Protein AF-A0AAV4SDI5-F1 (afdb_monomer_lite)

InterPro domains:
  IPR011989 Armadillo-like helical [G3DSA:1.25.10.10] (6-187)
  IPR016024 Armadillo-type fold [SSF48371] (12-183)

Foldseek 3Di:
DPPPPVPPPLLVLLVVLLVQCPPPDLVSNLVSLVVLLVSQVVCQPCLCVRCVVCLLVLLVLQQDPPRPSSLVSSLSSLLSSCVRDPCNLSSLVSNLVSLVVDPGLSSLLSVLLSLCSNCVDPPDLVNLLSNLQSLLVQLDDPRDPSSNVSSLVSLVSVCVHLDDVSSVVSCVPHDPSSVVSNCVVVPD

Secondary structure (DSSP, 8-state):
--SSTTHHHHHHHHHHHHHTTT-SSHHHHHHHHHHHHHHGGGSGGGHHHHHTTHHHHHHHGGG-TT-HHHHHHHHHHHHHHHTT-S-HHHHHHHHHHHHHT---HHHHHHHHHHHHHHS-S---HHHHHHHHHHHHGGGSSS--HHHHHHHHHHHHHHHHHH-HHHHHHHHTTS-HHHHHHHHTTTT-

Structure (mmCIF, N/CA/C/O backbone):
data_AF-A0AAV4SDI5-F1
#
_entry.id   AF-A0AAV4SDI5-F1
#
loop_
_atom_site.group_PDB
_atom_site.id
_atom_site.type_symbol
_atom_site.label_atom_id
_atom_site.label_alt_id
_atom_site.label_comp_id
_atom_site.label_asym_id
_atom_site.label_entity_id
_atom_site.label_seq_id
_atom_site.pdbx_PDB_ins_code
_atom_site.Cartn_x
_atom_site.Cartn_y
_atom_site.Cartn_z
_atom_site.occupancy
_atom_site.B_iso_or_equiv
_atom_site.auth_seq_id
_atom_site.auth_comp_id
_atom_site.auth_asym_id
_atom_site.auth_atom_id
_atom_site.pdbx_PDB_model_num
ATOM 1 N N . MET A 1 1 ? -9.024 -17.678 -35.312 1.00 39.78 1 MET A N 1
ATOM 2 C CA . MET A 1 1 ? -7.790 -18.041 -34.573 1.00 39.78 1 MET A CA 1
ATOM 3 C C . MET A 1 1 ? -6.751 -16.897 -34.626 1.00 39.78 1 MET A C 1
ATOM 5 O O . MET A 1 1 ? -5.678 -17.071 -35.178 1.00 39.78 1 MET A O 1
ATOM 9 N N . ARG A 1 2 ? -7.063 -15.694 -34.098 1.00 38.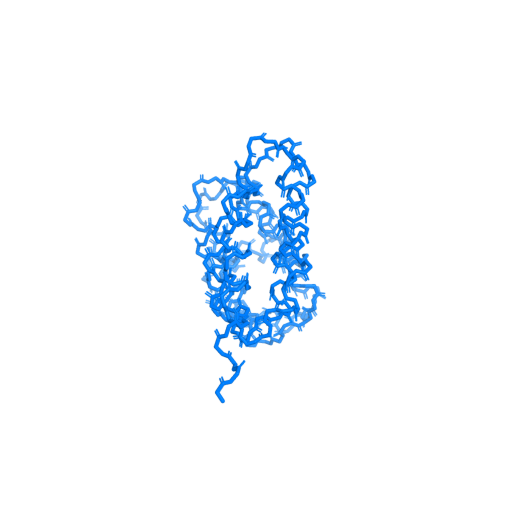94 2 ARG A N 1
ATOM 10 C CA . ARG A 1 2 ? -6.192 -14.486 -34.180 1.00 38.94 2 ARG A CA 1
ATOM 11 C C . ARG A 1 2 ? -5.886 -13.801 -32.830 1.00 38.94 2 ARG A C 1
ATOM 13 O O . ARG A 1 2 ? -5.213 -12.782 -32.804 1.00 38.94 2 ARG A O 1
ATOM 20 N N . TYR A 1 3 ? -6.305 -14.374 -31.698 1.00 44.81 3 TYR A N 1
ATOM 21 C CA . TYR A 1 3 ? -6.173 -13.740 -30.370 1.00 44.81 3 TYR A CA 1
ATOM 22 C C . TYR A 1 3 ? -4.960 -14.194 -29.535 1.00 44.81 3 TYR A C 1
ATOM 24 O O . TYR A 1 3 ? -4.762 -13.710 -28.422 1.00 44.81 3 TYR A O 1
ATOM 32 N N . PHE A 1 4 ? -4.125 -15.108 -30.039 1.00 43.75 4 PHE A N 1
ATOM 33 C CA . PHE A 1 4 ? -3.018 -15.670 -29.251 1.00 43.75 4 PHE A CA 1
ATOM 34 C C . PHE A 1 4 ? -1.717 -14.849 -29.295 1.00 43.75 4 PHE A C 1
ATOM 36 O O . PHE A 1 4 ? -0.923 -14.924 -28.358 1.00 43.75 4 PHE A O 1
ATOM 43 N N . LEU A 1 5 ? -1.509 -14.019 -30.322 1.00 42.62 5 LEU A N 1
ATOM 44 C CA . LEU A 1 5 ? -0.242 -13.295 -30.517 1.00 42.62 5 LEU A CA 1
ATOM 45 C C . LEU A 1 5 ? -0.138 -11.987 -29.710 1.00 42.62 5 LEU A C 1
ATOM 47 O O . LEU A 1 5 ? 0.961 -11.582 -29.346 1.00 42.62 5 LEU A O 1
ATOM 51 N N . LEU A 1 6 ? -1.263 -11.379 -29.315 1.00 47.94 6 LEU A N 1
ATOM 52 C CA . LEU A 1 6 ? -1.282 -10.158 -28.489 1.00 47.94 6 LEU A CA 1
ATOM 53 C C . LEU A 1 6 ? -1.161 -10.427 -26.979 1.00 47.94 6 LEU A C 1
ATOM 55 O O . LEU A 1 6 ? -1.011 -9.498 -26.187 1.00 47.94 6 LEU A O 1
ATOM 59 N N . ARG A 1 7 ? -1.193 -11.695 -26.544 1.00 52.06 7 ARG A N 1
ATOM 60 C CA . ARG A 1 7 ? -1.155 -12.044 -25.113 1.00 52.06 7 ARG A CA 1
ATOM 61 C C . ARG A 1 7 ? 0.247 -11.993 -24.497 1.00 52.06 7 ARG A C 1
ATOM 63 O O . ARG A 1 7 ? 0.334 -11.727 -23.301 1.00 52.06 7 ARG A O 1
ATOM 70 N N . ARG A 1 8 ? 1.301 -12.229 -25.287 1.00 60.03 8 ARG A N 1
ATOM 71 C CA . ARG A 1 8 ? 2.715 -12.231 -24.862 1.00 60.03 8 ARG A CA 1
ATOM 72 C C . ARG A 1 8 ? 3.343 -10.843 -24.618 1.00 60.03 8 ARG A C 1
ATOM 74 O O . ARG A 1 8 ? 4.083 -10.734 -23.644 1.00 60.03 8 ARG A O 1
ATOM 81 N N . PRO A 1 9 ? 3.060 -9.776 -25.398 1.00 76.50 9 PRO A N 1
ATOM 82 C CA . PRO A 1 9 ? 3.739 -8.490 -25.210 1.00 76.50 9 PRO A CA 1
ATOM 83 C C . PRO A 1 9 ? 3.451 -7.831 -23.854 1.00 76.50 9 PRO A C 1
ATOM 85 O O . PRO A 1 9 ? 4.372 -7.297 -23.249 1.00 76.50 9 PRO A O 1
ATOM 88 N N . ARG A 1 10 ? 2.219 -7.927 -23.324 1.00 81.69 10 ARG A N 1
ATOM 89 C CA . ARG A 1 10 ? 1.866 -7.338 -22.014 1.00 81.69 10 ARG A CA 1
ATOM 90 C C . ARG A 1 10 ? 2.651 -7.983 -20.864 1.00 81.69 10 ARG A C 1
ATOM 92 O O . ARG A 1 10 ? 3.212 -7.283 -20.033 1.00 81.69 10 ARG A O 1
ATOM 99 N N . THR A 1 11 ? 2.730 -9.314 -20.846 1.00 86.94 11 THR A N 1
ATOM 100 C CA . THR A 1 11 ? 3.492 -10.059 -19.832 1.00 86.94 11 THR A CA 1
ATOM 101 C C . THR A 1 11 ? 4.989 -9.780 -19.940 1.00 86.94 11 THR A C 1
ATOM 103 O O . THR A 1 11 ? 5.631 -9.553 -18.922 1.00 86.94 11 THR A O 1
ATOM 106 N N . ASN A 1 12 ? 5.539 -9.748 -21.157 1.00 89.81 12 ASN A N 1
ATOM 107 C CA . ASN A 1 12 ? 6.957 -9.447 -21.363 1.00 89.81 12 ASN A CA 1
ATOM 108 C C . ASN A 1 12 ? 7.304 -8.013 -20.949 1.00 89.81 12 ASN A C 1
ATOM 110 O O . ASN A 1 12 ? 8.351 -7.799 -20.356 1.00 89.81 12 ASN A O 1
ATOM 114 N N . MET A 1 13 ? 6.416 -7.050 -21.211 1.00 92.62 13 MET A N 1
ATOM 115 C CA . MET A 1 13 ? 6.581 -5.667 -20.765 1.00 92.62 13 MET A CA 1
ATOM 116 C C . MET A 1 13 ? 6.600 -5.569 -19.237 1.00 92.62 13 MET A C 1
ATOM 118 O O . MET A 1 13 ? 7.498 -4.940 -18.693 1.00 92.62 13 MET A O 1
ATOM 122 N N . VAL A 1 14 ? 5.647 -6.200 -18.539 1.00 93.81 14 VAL A N 1
ATOM 123 C CA . VAL A 1 14 ? 5.620 -6.169 -17.066 1.00 93.81 14 VAL A CA 1
ATOM 124 C C . VAL A 1 14 ? 6.866 -6.832 -16.480 1.00 93.81 14 VAL A C 1
ATOM 126 O O . VAL A 1 14 ? 7.474 -6.244 -15.596 1.00 93.81 14 VAL A O 1
ATOM 129 N N . LYS A 1 15 ? 7.296 -7.983 -17.013 1.00 93.06 15 LYS A N 1
ATOM 130 C CA . LYS A 1 15 ? 8.546 -8.644 -16.595 1.00 93.06 15 LYS A CA 1
ATOM 131 C C . LYS A 1 15 ? 9.779 -7.771 -16.833 1.00 93.06 15 LYS A C 1
ATOM 133 O O . LYS A 1 15 ? 10.608 -7.620 -15.950 1.00 93.06 15 LYS A O 1
ATOM 138 N N . PHE A 1 16 ? 9.867 -7.143 -18.004 1.00 94.31 16 PHE A N 1
ATOM 139 C CA . PHE A 1 16 ? 10.956 -6.218 -18.303 1.00 94.31 16 PHE A CA 1
ATOM 140 C C . PHE A 1 16 ? 10.994 -5.060 -17.298 1.00 94.31 16 PHE A C 1
ATOM 142 O O . PHE A 1 16 ? 12.054 -4.729 -16.783 1.00 94.31 16 PHE A O 1
ATOM 149 N N . LEU A 1 17 ? 9.843 -4.458 -16.986 1.00 95.62 17 LEU A N 1
ATOM 150 C CA . LEU A 1 17 ? 9.761 -3.385 -15.995 1.00 95.62 17 LEU A CA 1
ATOM 151 C C . LEU A 1 17 ? 10.098 -3.893 -14.586 1.00 95.62 17 LEU A C 1
ATOM 153 O O . LEU A 1 17 ? 10.842 -3.238 -13.865 1.00 95.62 17 LEU A O 1
ATOM 157 N N . GLU A 1 18 ? 9.613 -5.074 -14.210 1.00 95.25 18 GLU A N 1
ATOM 158 C CA . GLU A 1 18 ? 9.913 -5.734 -12.937 1.00 95.25 18 GLU A CA 1
ATOM 159 C C . GLU A 1 18 ? 11.421 -5.863 -12.681 1.00 95.25 18 GLU A C 1
ATOM 161 O O . GLU A 1 18 ? 11.877 -5.543 -11.581 1.00 95.25 18 GLU A O 1
ATOM 166 N N . ASP A 1 19 ? 12.196 -6.251 -13.696 1.00 94.69 19 ASP A N 1
ATOM 167 C CA . ASP A 1 19 ? 13.655 -6.396 -13.599 1.00 94.69 19 ASP A CA 1
ATOM 168 C C . ASP A 1 19 ? 14.376 -5.058 -13.341 1.00 94.69 19 ASP A C 1
ATOM 170 O O . ASP A 1 19 ? 15.494 -5.031 -12.829 1.00 94.69 19 ASP A O 1
ATOM 174 N N . HIS A 1 20 ? 13.726 -3.928 -13.637 1.00 95.50 20 HIS A N 1
ATOM 175 C CA . HIS A 1 20 ? 14.301 -2.586 -13.515 1.00 95.50 20 HIS A CA 1
ATOM 176 C C . HIS A 1 20 ? 13.792 -1.800 -12.296 1.00 95.50 20 HIS A C 1
ATOM 178 O O . HIS A 1 20 ? 14.207 -0.653 -12.102 1.00 95.50 20 HIS A O 1
ATOM 184 N N . ILE A 1 21 ? 12.935 -2.389 -11.449 1.00 93.88 21 ILE A N 1
ATOM 185 C CA . ILE A 1 21 ? 12.434 -1.751 -10.213 1.00 93.88 21 ILE A CA 1
ATOM 186 C C . ILE A 1 21 ? 13.586 -1.415 -9.252 1.00 93.88 21 ILE A C 1
ATOM 188 O O . ILE A 1 21 ? 13.557 -0.383 -8.584 1.00 93.88 21 ILE A O 1
ATOM 192 N N . PHE A 1 22 ? 14.632 -2.245 -9.229 1.00 92.38 22 PHE A N 1
ATOM 193 C CA . PHE A 1 22 ? 15.821 -2.069 -8.387 1.00 92.38 22 PHE A CA 1
ATOM 194 C C . PHE A 1 22 ? 17.066 -1.665 -9.182 1.00 92.38 22 PHE A C 1
ATOM 196 O O . PHE A 1 22 ? 18.188 -1.919 -8.753 1.00 92.38 22 PHE A O 1
ATOM 203 N N . SER A 1 23 ? 16.883 -1.041 -10.349 1.00 93.75 23 SER A N 1
ATOM 204 C CA . SER A 1 23 ? 18.006 -0.519 -11.131 1.00 93.75 23 SER A CA 1
ATOM 205 C C . SER A 1 23 ? 18.902 0.395 -10.274 1.00 93.75 23 SER A C 1
ATOM 207 O O . SER A 1 23 ? 18.379 1.244 -9.549 1.00 93.75 23 SER A O 1
ATOM 209 N N . PRO A 1 24 ? 20.240 0.318 -10.404 1.00 91.31 24 PRO A N 1
ATOM 210 C CA . PRO A 1 24 ? 21.150 1.211 -9.684 1.00 91.31 24 PRO A CA 1
ATOM 211 C C . PRO A 1 24 ? 20.960 2.683 -10.085 1.00 91.31 24 PRO A C 1
ATOM 213 O O . PRO A 1 24 ? 21.272 3.592 -9.322 1.00 91.31 24 PRO A O 1
ATOM 216 N N . CYS A 1 25 ? 20.419 2.939 -11.280 1.00 91.94 25 CYS A N 1
ATOM 217 C CA . CYS A 1 25 ? 20.048 4.278 -11.715 1.00 91.94 25 CYS A CA 1
ATOM 218 C C . CYS A 1 25 ? 18.657 4.656 -11.185 1.00 91.94 25 CYS A C 1
ATOM 220 O O . CYS A 1 25 ? 17.648 4.087 -11.612 1.00 91.94 25 CYS A O 1
ATOM 222 N N . GLU A 1 26 ? 18.594 5.668 -10.315 1.00 91.38 26 GLU A N 1
ATOM 223 C CA . GLU A 1 26 ? 17.347 6.244 -9.791 1.00 91.38 26 GLU A CA 1
ATOM 224 C C . GLU A 1 26 ? 16.362 6.625 -10.898 1.00 91.38 26 GLU A C 1
ATOM 226 O O . GLU A 1 26 ? 15.195 6.243 -10.843 1.00 91.38 26 GLU A O 1
ATOM 231 N N . ARG A 1 27 ? 16.837 7.321 -11.938 1.00 93.69 27 ARG A N 1
ATOM 232 C CA . ARG A 1 27 ? 15.993 7.745 -13.061 1.00 93.69 27 ARG A CA 1
ATOM 233 C C . ARG A 1 27 ? 15.306 6.558 -13.732 1.00 93.69 27 ARG A C 1
ATOM 235 O O . ARG A 1 27 ? 14.132 6.660 -14.073 1.00 93.69 27 ARG A O 1
ATOM 242 N N . VAL A 1 28 ? 16.014 5.440 -13.896 1.00 95.25 28 VAL A N 1
ATOM 243 C CA . VAL A 1 28 ? 15.438 4.212 -14.459 1.00 95.25 28 VAL A CA 1
ATOM 244 C C . VAL A 1 28 ? 14.358 3.663 -13.534 1.00 95.25 28 VAL A C 1
ATOM 246 O O . VAL A 1 28 ? 13.277 3.362 -14.016 1.00 95.25 28 VAL A O 1
ATOM 249 N N . ARG A 1 29 ? 14.578 3.614 -12.215 1.00 94.06 29 ARG A N 1
ATOM 250 C CA . ARG A 1 29 ? 13.552 3.155 -11.259 1.00 94.06 29 ARG A CA 1
ATOM 251 C C . ARG A 1 29 ? 12.300 4.025 -11.278 1.00 94.06 29 ARG A C 1
ATOM 253 O O . ARG A 1 29 ? 11.188 3.506 -11.329 1.00 94.06 29 ARG A O 1
ATOM 260 N N . CYS A 1 30 ? 12.479 5.345 -11.297 1.00 94.88 30 CYS A N 1
ATOM 261 C CA . CYS A 1 30 ? 11.385 6.301 -11.436 1.00 94.88 30 CYS A CA 1
ATOM 262 C C . CYS A 1 30 ? 10.586 6.060 -12.725 1.00 94.88 30 CYS A C 1
ATOM 264 O O . CYS A 1 30 ? 9.366 5.918 -12.670 1.00 94.88 30 CYS A O 1
ATOM 266 N N . LEU A 1 31 ? 11.270 5.957 -13.870 1.00 95.94 31 LEU A N 1
ATOM 267 C CA . LEU A 1 31 ? 10.629 5.686 -15.159 1.00 95.94 31 LEU A CA 1
ATOM 268 C C . LEU A 1 31 ? 9.923 4.329 -15.172 1.00 95.94 31 LEU A C 1
ATOM 270 O O . LEU A 1 31 ? 8.814 4.226 -15.682 1.00 95.94 31 LEU A O 1
ATOM 274 N N . THR A 1 32 ? 10.526 3.302 -14.579 1.00 96.69 32 THR A N 1
ATOM 275 C CA . THR A 1 32 ? 9.928 1.974 -14.442 1.00 96.69 32 THR A CA 1
ATOM 276 C C . THR A 1 32 ? 8.604 2.034 -13.685 1.00 96.69 32 THR A C 1
ATOM 278 O O . THR A 1 32 ? 7.603 1.505 -14.165 1.00 96.69 32 THR A O 1
ATOM 281 N N . LEU A 1 33 ? 8.569 2.706 -12.530 1.00 96.88 33 LEU A N 1
ATOM 282 C CA . LEU A 1 33 ? 7.352 2.851 -11.726 1.00 96.88 33 LEU A CA 1
ATOM 283 C C . LEU A 1 33 ? 6.276 3.676 -12.454 1.00 96.88 33 LEU A C 1
ATOM 285 O O . LEU A 1 33 ? 5.104 3.302 -12.428 1.00 96.88 33 LEU A O 1
ATOM 289 N N . ASP A 1 34 ? 6.658 4.741 -13.165 1.00 96.69 34 ASP A N 1
ATOM 290 C CA . ASP A 1 34 ? 5.725 5.527 -13.986 1.00 96.69 34 ASP A CA 1
ATOM 291 C C . ASP A 1 34 ? 5.146 4.709 -15.151 1.00 96.69 34 ASP A C 1
ATOM 293 O O . ASP A 1 34 ? 3.943 4.755 -15.422 1.00 96.69 34 ASP A O 1
ATOM 297 N N . LEU A 1 35 ? 5.986 3.934 -15.843 1.00 96.75 35 LEU A N 1
ATOM 298 C CA . LEU A 1 35 ? 5.558 3.066 -16.941 1.00 96.75 35 LEU A CA 1
ATOM 299 C C . LEU A 1 35 ? 4.636 1.956 -16.438 1.00 96.75 35 LEU A C 1
ATOM 301 O O . LEU A 1 35 ? 3.636 1.658 -17.091 1.00 96.75 35 LEU A O 1
ATOM 305 N N . LEU A 1 36 ? 4.918 1.390 -15.261 1.00 96.56 36 LEU A N 1
ATOM 306 C CA . LEU A 1 36 ? 4.024 0.444 -14.599 1.00 96.56 36 LEU A CA 1
ATOM 307 C C . LEU A 1 36 ? 2.669 1.092 -14.278 1.00 96.56 36 LEU A C 1
ATOM 309 O O . LEU A 1 36 ? 1.641 0.504 -14.610 1.00 96.56 36 LEU A O 1
ATOM 313 N N . CYS A 1 37 ? 2.644 2.315 -13.730 1.00 95.94 37 CYS A N 1
ATOM 314 C CA . CYS A 1 37 ? 1.409 3.085 -13.521 1.00 95.94 37 CYS A CA 1
ATOM 315 C C . CYS A 1 37 ? 0.607 3.254 -14.819 1.00 95.94 37 CYS A C 1
ATOM 317 O O . CYS A 1 37 ? -0.594 2.989 -14.845 1.00 95.94 37 CYS A O 1
ATOM 319 N N . GLY A 1 38 ? 1.268 3.670 -15.903 1.00 93.75 38 GLY A N 1
ATOM 320 C CA . GLY A 1 38 ? 0.633 3.849 -17.211 1.00 93.75 38 GLY A CA 1
ATOM 321 C C . GLY A 1 38 ? 0.168 2.538 -17.855 1.00 93.75 38 GLY A C 1
ATOM 322 O O . GLY A 1 38 ? -0.766 2.537 -18.661 1.00 93.75 38 GLY A O 1
ATOM 323 N N . ALA A 1 39 ? 0.794 1.415 -17.495 1.00 92.94 39 ALA A N 1
ATOM 324 C CA . ALA A 1 39 ? 0.429 0.092 -17.977 1.00 92.94 39 ALA A CA 1
ATOM 325 C C . ALA A 1 39 ? -0.824 -0.466 -17.295 1.00 92.94 39 ALA A C 1
ATOM 327 O O . ALA A 1 39 ? -1.609 -1.114 -17.984 1.00 92.94 39 ALA A O 1
ATOM 328 N N . VAL A 1 40 ? -1.036 -0.211 -15.994 1.00 94.44 40 VAL A N 1
ATOM 329 C CA . VAL A 1 40 ? -2.136 -0.801 -15.200 1.00 94.44 40 VAL A CA 1
ATOM 330 C C . VAL A 1 40 ? -3.498 -0.779 -15.915 1.00 94.44 40 VAL A C 1
ATOM 332 O O . VAL A 1 40 ? -4.044 -1.863 -16.133 1.00 94.44 40 VAL A O 1
ATOM 335 N N . PRO A 1 41 ? -4.044 0.374 -16.364 1.00 91.19 41 PRO A N 1
ATOM 336 C CA . PRO A 1 41 ? -5.361 0.405 -17.012 1.00 91.19 41 PRO A CA 1
ATOM 337 C C . PRO A 1 41 ? -5.413 -0.381 -18.333 1.00 91.19 41 PRO A C 1
ATOM 339 O O . PRO A 1 41 ? -6.487 -0.757 -18.790 1.00 91.19 41 PRO A O 1
ATOM 342 N N . ARG A 1 42 ? -4.260 -0.652 -18.956 1.00 91.44 42 ARG A N 1
ATOM 343 C CA . ARG A 1 42 ? -4.132 -1.357 -20.244 1.00 91.44 42 ARG A CA 1
ATOM 344 C C . ARG A 1 42 ? -3.944 -2.870 -20.089 1.00 91.44 42 ARG A C 1
ATOM 346 O O . ARG A 1 42 ? -3.880 -3.583 -21.093 1.00 91.44 42 ARG A O 1
ATOM 353 N N . LEU A 1 43 ? -3.809 -3.370 -18.858 1.00 90.38 43 LEU A N 1
ATOM 354 C CA . LEU A 1 43 ? -3.671 -4.805 -18.589 1.00 90.38 43 LEU A CA 1
ATOM 355 C C . LEU A 1 43 ? -5.019 -5.538 -18.568 1.00 90.38 43 LEU A C 1
ATOM 357 O O . LEU A 1 43 ? -5.016 -6.762 -18.701 1.00 90.38 43 LEU A O 1
ATOM 361 N N . GLU A 1 44 ? -6.137 -4.809 -18.481 1.00 88.31 44 GLU A N 1
ATOM 362 C CA . GLU A 1 44 ? -7.507 -5.341 -18.532 1.00 88.31 44 GLU A CA 1
ATOM 363 C C . GLU A 1 44 ? -7.732 -6.469 -17.502 1.00 88.31 44 GLU A C 1
ATOM 365 O O . GLU A 1 44 ? -7.635 -6.250 -16.299 1.00 88.31 44 GLU A O 1
ATOM 370 N N . ASP A 1 45 ? -8.024 -7.690 -17.950 1.00 89.19 45 ASP A N 1
ATOM 371 C CA . ASP A 1 45 ? -8.271 -8.869 -17.117 1.00 89.19 45 ASP A CA 1
ATOM 372 C C . ASP A 1 45 ? -7.010 -9.458 -16.470 1.00 89.19 45 ASP A C 1
ATOM 374 O O . ASP A 1 45 ? -7.113 -10.331 -15.611 1.00 89.19 45 ASP A O 1
ATOM 378 N N . LYS A 1 46 ? -5.819 -8.982 -16.851 1.00 90.88 46 LYS A N 1
ATOM 379 C CA . LYS A 1 46 ? -4.534 -9.511 -16.372 1.00 90.88 46 LYS A CA 1
ATOM 380 C C . LYS A 1 46 ? -3.906 -8.720 -15.233 1.00 90.88 46 LYS A C 1
ATOM 382 O O . LYS A 1 46 ? -2.841 -9.128 -14.769 1.00 90.88 46 LYS A O 1
ATOM 387 N N . VAL A 1 47 ? -4.530 -7.616 -14.815 1.00 94.25 47 VAL A N 1
ATOM 388 C CA . VAL A 1 47 ? -4.034 -6.708 -13.769 1.00 94.25 47 VAL A CA 1
ATOM 389 C C . VAL A 1 47 ? -3.544 -7.495 -12.550 1.00 94.25 47 VAL A C 1
ATOM 391 O O . VAL A 1 47 ? -2.358 -7.439 -12.238 1.00 94.25 47 VAL A O 1
ATOM 394 N N . ASP A 1 48 ? -4.397 -8.329 -11.956 1.00 95.44 48 ASP A N 1
ATOM 395 C CA . ASP A 1 48 ? -4.046 -9.062 -10.732 1.00 95.44 48 ASP A CA 1
ATOM 396 C C . ASP A 1 48 ? -2.955 -10.113 -10.973 1.00 95.44 48 ASP A C 1
ATOM 398 O O . ASP A 1 48 ? -1.953 -10.159 -10.264 1.00 95.44 48 ASP A O 1
ATOM 402 N N . SER A 1 49 ? -3.088 -10.911 -12.039 1.00 95.00 49 SER A N 1
ATOM 403 C CA . SER A 1 49 ? -2.129 -11.980 -12.362 1.00 95.00 49 SER A CA 1
ATOM 404 C C . SER A 1 49 ? -0.702 -11.485 -12.627 1.00 95.00 49 SER A C 1
ATOM 406 O O . SER A 1 49 ? 0.249 -12.246 -12.457 1.00 95.00 49 SER A O 1
ATOM 408 N N . LEU A 1 50 ? -0.551 -10.233 -13.074 1.00 94.69 50 LEU A N 1
ATOM 409 C CA . LEU A 1 50 ? 0.738 -9.646 -13.435 1.00 94.69 50 LEU A CA 1
ATOM 410 C C . LEU A 1 50 ? 1.282 -8.697 -12.367 1.00 94.69 50 LEU A C 1
ATOM 412 O O . LEU A 1 50 ? 2.495 -8.629 -12.203 1.00 94.69 50 LEU A O 1
ATOM 416 N N . LEU A 1 51 ? 0.422 -7.955 -11.662 1.00 96.00 51 LEU A N 1
ATOM 417 C CA . LEU A 1 51 ? 0.858 -6.914 -10.727 1.00 96.00 51 LEU A CA 1
ATOM 418 C C . LEU A 1 51 ? 0.862 -7.370 -9.268 1.00 96.00 51 LEU A C 1
ATOM 420 O O . LEU A 1 51 ? 1.678 -6.862 -8.500 1.00 96.00 51 LEU A O 1
ATOM 424 N N . GLN A 1 52 ? 0.030 -8.344 -8.877 1.00 95.69 52 GLN A N 1
ATOM 425 C CA . GLN A 1 52 ? 0.027 -8.860 -7.504 1.00 95.69 52 GLN A CA 1
ATOM 426 C C . GLN A 1 52 ? 1.417 -9.340 -7.045 1.00 95.69 52 GLN A C 1
ATOM 428 O O . GLN A 1 52 ? 1.826 -8.964 -5.944 1.00 95.69 52 GLN A O 1
ATOM 433 N N . PRO A 1 53 ? 2.199 -10.082 -7.862 1.00 94.19 53 PRO A N 1
ATOM 434 C CA . PRO A 1 53 ? 3.550 -10.499 -7.474 1.00 94.19 53 PRO A CA 1
ATOM 435 C C . PRO A 1 53 ? 4.529 -9.331 -7.277 1.00 94.19 53 PRO A C 1
ATOM 437 O O . PRO A 1 53 ? 5.523 -9.468 -6.566 1.00 94.19 53 PRO A O 1
ATOM 440 N N . LEU A 1 54 ? 4.254 -8.168 -7.881 1.00 96.00 54 LEU A N 1
ATOM 441 C CA . LEU A 1 54 ? 5.122 -6.991 -7.805 1.00 96.00 54 LEU A CA 1
ATOM 442 C C . LEU A 1 54 ? 4.932 -6.180 -6.526 1.00 96.00 54 LEU A C 1
ATOM 444 O O . LEU A 1 54 ? 5.819 -5.397 -6.189 1.00 96.00 54 LEU A O 1
ATOM 448 N N . VAL A 1 55 ? 3.820 -6.358 -5.803 1.00 96.50 55 VAL A N 1
ATOM 449 C CA . VAL A 1 55 ? 3.505 -5.573 -4.595 1.00 96.50 55 VAL A CA 1
ATOM 450 C C . VAL A 1 55 ? 4.658 -5.623 -3.594 1.00 96.50 55 VAL A C 1
ATOM 452 O O . VAL A 1 55 ? 5.106 -4.572 -3.140 1.00 96.50 55 VAL A O 1
ATOM 455 N N . TYR A 1 56 ? 5.203 -6.813 -3.329 1.00 94.88 56 TYR A N 1
ATOM 456 C CA . TYR A 1 56 ? 6.339 -6.977 -2.420 1.00 94.88 56 TYR A CA 1
ATOM 457 C C . TYR A 1 56 ? 7.564 -6.182 -2.885 1.00 94.88 56 TYR A C 1
ATOM 459 O O . TYR A 1 56 ? 8.144 -5.423 -2.111 1.00 94.88 56 TYR A O 1
ATOM 467 N N . LYS A 1 57 ? 7.929 -6.297 -4.169 1.00 94.62 57 LYS A N 1
ATOM 468 C CA . LYS A 1 57 ? 9.082 -5.588 -4.745 1.00 94.62 57 LYS A CA 1
ATOM 469 C C . LYS A 1 57 ? 8.914 -4.072 -4.645 1.00 94.62 57 LYS A C 1
ATOM 471 O O . LYS A 1 57 ? 9.834 -3.379 -4.226 1.00 94.62 57 LYS A O 1
ATOM 476 N N . VAL A 1 58 ? 7.728 -3.559 -4.962 1.00 95.81 58 VAL A N 1
ATOM 477 C CA . VAL A 1 58 ? 7.454 -2.118 -4.894 1.00 95.81 58 VAL A CA 1
ATOM 478 C C . VAL A 1 58 ? 7.450 -1.604 -3.452 1.00 95.81 58 VAL A C 1
ATOM 480 O O . VAL A 1 58 ? 7.927 -0.499 -3.200 1.00 95.81 58 VAL A O 1
ATOM 483 N N . VAL A 1 59 ? 6.987 -2.401 -2.485 1.00 95.50 59 VAL A N 1
ATOM 484 C CA . VAL A 1 59 ? 7.081 -2.052 -1.057 1.00 95.50 59 VAL A CA 1
ATOM 485 C C . VAL A 1 59 ? 8.541 -1.905 -0.615 1.00 95.50 59 VAL A C 1
ATOM 487 O O . VAL A 1 59 ? 8.855 -0.978 0.132 1.00 95.50 59 VAL A O 1
ATOM 490 N N . GLN A 1 60 ? 9.463 -2.727 -1.126 1.00 93.56 60 GLN A N 1
ATOM 491 C CA . GLN A 1 60 ? 10.891 -2.593 -0.802 1.00 93.56 60 GLN A CA 1
ATOM 492 C C . GLN A 1 60 ? 11.504 -1.273 -1.295 1.00 93.56 60 GLN A C 1
ATOM 494 O O . GLN A 1 60 ? 12.408 -0.746 -0.644 1.00 93.56 60 GLN A O 1
ATOM 499 N N . CYS A 1 61 ? 10.978 -0.667 -2.367 1.00 92.56 61 CYS A N 1
ATOM 500 C CA . CYS A 1 61 ? 11.403 0.666 -2.823 1.00 92.56 61 CYS A CA 1
ATOM 501 C C . CYS A 1 61 ? 11.153 1.771 -1.778 1.00 92.56 61 CYS A C 1
ATOM 503 O O . CYS A 1 61 ? 11.729 2.855 -1.859 1.00 92.56 61 CYS A O 1
ATOM 505 N N . LEU A 1 62 ? 10.304 1.516 -0.776 1.00 92.12 62 LEU A N 1
ATOM 506 C CA . LEU A 1 62 ? 10.011 2.456 0.305 1.00 92.12 62 LEU A CA 1
ATOM 507 C C . LEU A 1 62 ? 11.094 2.488 1.396 1.00 92.12 62 LEU A C 1
ATOM 509 O O . LEU A 1 62 ? 11.047 3.347 2.279 1.00 92.12 62 LEU A O 1
ATOM 513 N N . SER A 1 63 ? 12.086 1.598 1.332 1.00 87.50 63 SER A N 1
ATOM 514 C CA . SER A 1 63 ? 13.196 1.532 2.292 1.00 87.50 63 SER A CA 1
ATOM 515 C C . SER A 1 63 ? 14.225 2.653 2.138 1.00 87.50 63 SER A C 1
ATOM 517 O O . SER A 1 63 ? 14.942 2.953 3.089 1.00 87.50 63 SER A O 1
ATOM 519 N N . GLU A 1 64 ? 14.296 3.308 0.978 1.00 75.69 64 GLU A N 1
ATOM 520 C CA . GLU A 1 64 ? 15.458 4.125 0.614 1.00 75.69 64 GLU A CA 1
ATOM 521 C C . GLU A 1 64 ? 15.409 5.532 1.232 1.00 75.69 64 GLU A C 1
ATOM 523 O O . GLU A 1 64 ? 14.554 6.333 0.862 1.00 75.69 64 GLU A O 1
ATOM 528 N N . PRO A 1 65 ? 16.289 5.897 2.181 1.00 61.19 65 PRO A N 1
ATOM 529 C CA . PRO A 1 65 ? 16.149 7.138 2.951 1.00 61.19 65 PRO A CA 1
ATOM 530 C C . PRO A 1 65 ? 16.198 8.418 2.104 1.00 61.19 65 PRO A C 1
ATOM 532 O O . PRO A 1 65 ? 15.525 9.390 2.436 1.00 61.19 65 PRO A O 1
ATOM 535 N N . SER A 1 66 ? 16.965 8.414 1.011 1.00 59.03 66 SER A N 1
ATOM 536 C CA . SER A 1 66 ? 17.329 9.613 0.247 1.00 59.03 66 SER A CA 1
ATOM 537 C C . SER A 1 66 ? 16.452 9.893 -0.974 1.00 59.03 66 SER A C 1
ATOM 539 O O . SER A 1 66 ? 16.524 10.988 -1.525 1.00 59.03 66 SER A O 1
ATOM 541 N N . ILE A 1 67 ? 15.606 8.948 -1.398 1.00 78.19 67 ILE A N 1
ATOM 542 C CA . ILE A 1 67 ? 14.992 9.006 -2.729 1.00 78.19 67 ILE A CA 1
ATOM 543 C C . ILE A 1 67 ? 13.486 9.207 -2.635 1.00 78.19 67 ILE A C 1
ATOM 545 O O . ILE A 1 67 ? 12.673 8.293 -2.803 1.00 78.19 67 ILE A O 1
ATOM 549 N N . LYS A 1 68 ? 13.113 10.453 -2.337 1.00 85.31 68 LYS A N 1
ATOM 550 C CA . LYS A 1 68 ? 11.716 10.879 -2.195 1.00 85.31 68 LYS A CA 1
ATOM 551 C C . LYS A 1 68 ? 10.884 10.545 -3.439 1.00 85.31 68 LYS A C 1
ATOM 553 O O . LYS A 1 68 ? 9.752 10.086 -3.299 1.00 85.31 68 LYS A O 1
ATOM 558 N N . ASP A 1 69 ? 11.449 10.714 -4.631 1.00 90.62 69 ASP A N 1
ATOM 559 C CA . ASP A 1 69 ? 10.720 10.535 -5.889 1.00 90.62 69 ASP A CA 1
ATOM 560 C C . ASP A 1 69 ? 10.364 9.071 -6.157 1.00 90.62 69 ASP A C 1
ATOM 562 O O . ASP A 1 69 ? 9.216 8.771 -6.490 1.00 90.62 69 ASP A O 1
ATOM 566 N N . VAL A 1 70 ? 11.299 8.142 -5.925 1.00 92.81 70 VAL A N 1
ATOM 567 C CA . VAL A 1 70 ? 11.037 6.697 -6.031 1.00 92.81 70 VAL A CA 1
ATOM 568 C C . VAL A 1 70 ? 9.951 6.278 -5.044 1.00 92.81 70 VAL A C 1
ATOM 570 O O . VAL A 1 70 ? 9.026 5.568 -5.435 1.00 92.81 70 VAL A O 1
ATOM 573 N N . LYS A 1 71 ? 9.985 6.774 -3.797 1.00 93.12 71 LYS A N 1
ATOM 574 C CA . LYS A 1 71 ? 8.927 6.486 -2.812 1.00 93.12 71 LYS A CA 1
ATOM 575 C C . LYS A 1 71 ? 7.561 6.959 -3.276 1.00 93.12 71 LYS A C 1
ATOM 577 O O . LYS A 1 71 ? 6.592 6.206 -3.221 1.00 93.12 71 LYS A O 1
ATOM 582 N N . MET A 1 72 ? 7.481 8.200 -3.747 1.00 93.12 72 MET A N 1
A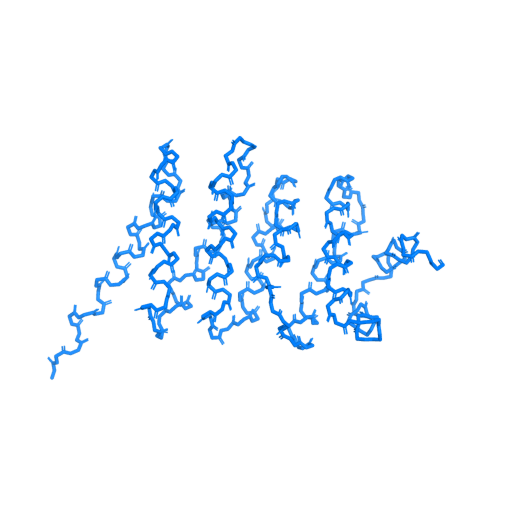TOM 583 C CA . MET A 1 72 ? 6.226 8.770 -4.226 1.00 93.12 72 MET A CA 1
ATOM 584 C C . MET A 1 72 ? 5.680 7.998 -5.429 1.00 93.12 72 MET A C 1
ATOM 586 O O . MET A 1 72 ? 4.483 7.721 -5.479 1.00 93.12 72 MET A O 1
ATOM 590 N N . LYS A 1 73 ? 6.546 7.588 -6.360 1.00 95.50 73 LYS A N 1
ATOM 591 C CA . LYS A 1 73 ? 6.156 6.780 -7.525 1.00 95.50 73 LYS A CA 1
ATOM 592 C C . LYS A 1 73 ? 5.751 5.358 -7.143 1.00 95.50 73 LYS A C 1
ATOM 594 O O . LYS A 1 73 ? 4.785 4.846 -7.697 1.00 95.50 73 LYS A O 1
ATOM 599 N N . ALA A 1 74 ? 6.408 4.749 -6.157 1.00 96.38 74 ALA A N 1
ATOM 600 C CA . ALA A 1 74 ? 6.034 3.443 -5.618 1.00 96.38 74 ALA A CA 1
ATOM 601 C C . ALA A 1 74 ? 4.645 3.488 -4.961 1.00 96.38 74 ALA A C 1
ATOM 603 O O . ALA A 1 74 ? 3.784 2.662 -5.265 1.00 96.38 74 ALA A O 1
ATOM 604 N N . LEU A 1 75 ? 4.381 4.503 -4.130 1.00 96.25 75 LEU A N 1
ATOM 605 C CA . LEU A 1 75 ? 3.056 4.725 -3.543 1.00 96.25 75 LEU A CA 1
ATOM 606 C C . LEU A 1 75 ? 1.997 5.014 -4.613 1.00 96.25 75 LEU A C 1
ATOM 608 O O . LEU A 1 75 ? 0.881 4.502 -4.524 1.00 96.25 75 LEU A O 1
ATOM 612 N N . HIS A 1 76 ? 2.341 5.791 -5.645 1.00 96.12 76 HIS A N 1
ATOM 613 C CA . HIS A 1 76 ? 1.440 6.030 -6.768 1.00 96.12 76 HIS A CA 1
ATOM 614 C C . HIS A 1 76 ? 1.132 4.730 -7.519 1.00 96.12 76 HIS A C 1
ATOM 616 O O . HIS A 1 76 ? -0.031 4.490 -7.832 1.00 96.12 76 HIS A O 1
ATOM 622 N N . PHE A 1 77 ? 2.120 3.871 -7.770 1.00 97.56 77 PHE A N 1
ATOM 623 C CA . PHE A 1 77 ? 1.882 2.567 -8.385 1.00 97.56 77 PHE A CA 1
ATOM 624 C C . PHE A 1 77 ? 0.922 1.721 -7.550 1.00 97.56 77 PHE A C 1
ATOM 626 O O . PHE A 1 77 ? -0.065 1.222 -8.088 1.00 97.56 77 PHE A O 1
ATOM 633 N N . LEU A 1 78 ? 1.153 1.621 -6.238 1.00 97.69 78 LEU A N 1
ATOM 634 C CA . LEU A 1 78 ? 0.281 0.873 -5.330 1.00 97.69 78 LEU A CA 1
ATOM 635 C C . LEU A 1 78 ? -1.152 1.425 -5.329 1.00 97.69 78 LEU A C 1
ATOM 637 O O . LEU A 1 78 ? -2.097 0.647 -5.419 1.00 97.69 78 LEU A O 1
ATOM 641 N N . ARG A 1 79 ? -1.330 2.754 -5.313 1.00 97.19 79 ARG A N 1
ATOM 642 C CA . ARG A 1 79 ? -2.644 3.407 -5.469 1.00 97.19 79 ARG A CA 1
ATOM 643 C C . ARG A 1 79 ? -3.291 3.077 -6.814 1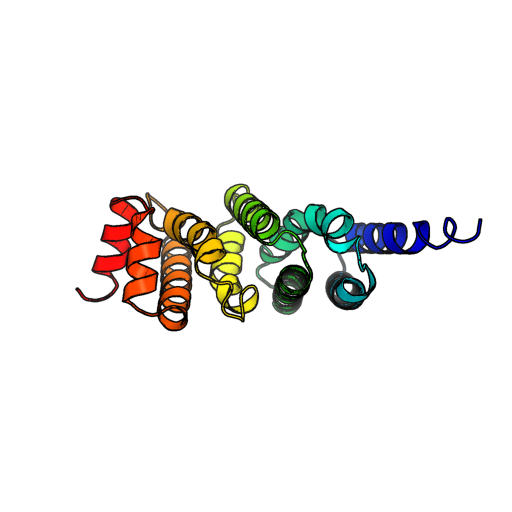.00 97.19 79 ARG A C 1
ATOM 645 O O . ARG A 1 79 ? -4.478 2.770 -6.882 1.00 97.19 79 ARG A O 1
ATOM 652 N N . THR A 1 80 ? -2.530 3.163 -7.902 1.00 97.19 80 THR A N 1
ATOM 653 C CA . THR A 1 80 ? -3.039 2.879 -9.247 1.00 97.19 80 THR A CA 1
ATOM 654 C C . THR A 1 80 ? -3.484 1.427 -9.350 1.00 97.19 80 THR A C 1
ATOM 656 O O . THR A 1 80 ? -4.563 1.168 -9.876 1.00 97.19 80 THR A O 1
ATOM 659 N N . TYR A 1 81 ? -2.700 0.491 -8.814 1.00 97.12 81 TYR A N 1
ATOM 660 C CA . TYR A 1 81 ? -3.063 -0.919 -8.786 1.00 97.12 81 TYR A CA 1
ATOM 661 C C . TYR A 1 81 ? -4.308 -1.170 -7.923 1.00 97.12 81 TYR A C 1
ATOM 663 O O . TYR A 1 81 ? -5.261 -1.776 -8.404 1.00 97.12 81 TYR A O 1
ATOM 671 N N . CYS A 1 82 ? -4.353 -0.600 -6.716 1.00 96.06 82 CYS A N 1
ATOM 672 C CA . CYS A 1 82 ? -5.509 -0.618 -5.813 1.00 96.06 82 CYS A CA 1
ATOM 673 C C . CYS A 1 82 ? -6.817 -0.197 -6.516 1.00 96.06 82 CYS A C 1
ATOM 675 O O . CYS A 1 82 ? -7.866 -0.788 -6.312 1.00 96.06 82 CYS A O 1
ATOM 677 N N . ARG A 1 83 ? -6.772 0.773 -7.433 1.00 94.94 83 ARG A N 1
ATOM 678 C CA . ARG A 1 83 ? -7.966 1.218 -8.178 1.00 94.94 83 ARG A CA 1
ATOM 679 C C . ARG A 1 83 ? -8.409 0.295 -9.319 1.00 94.94 83 ARG A C 1
ATOM 681 O O . ARG A 1 83 ? -9.513 0.467 -9.823 1.00 94.94 83 ARG A O 1
ATOM 688 N N . HIS A 1 84 ? -7.556 -0.625 -9.768 1.00 95.88 84 HIS A N 1
ATOM 689 C CA . HIS A 1 84 ? -7.812 -1.469 -10.945 1.00 95.88 84 HIS A CA 1
ATOM 690 C C . HIS A 1 84 ? -7.843 -2.969 -10.638 1.00 95.88 84 HIS A C 1
ATOM 692 O O . HIS A 1 84 ? -8.217 -3.754 -11.510 1.00 95.88 84 HIS A O 1
ATOM 698 N N . THR A 1 85 ? -7.433 -3.378 -9.438 1.00 95.44 85 THR A N 1
ATOM 699 C CA . THR A 1 85 ? -7.513 -4.775 -9.012 1.00 95.44 85 THR A CA 1
ATOM 700 C C . THR A 1 85 ? -8.965 -5.235 -8.920 1.00 95.44 85 THR A C 1
ATOM 702 O O . THR A 1 85 ? -9.845 -4.483 -8.493 1.00 95.44 85 THR A O 1
ATOM 705 N N . ARG A 1 86 ? -9.233 -6.485 -9.316 1.00 94.81 86 ARG A N 1
ATOM 706 C CA . ARG A 1 86 ? -10.548 -7.115 -9.111 1.00 94.81 86 ARG A CA 1
ATOM 707 C C . ARG A 1 86 ? -10.638 -7.812 -7.755 1.00 94.81 86 ARG A C 1
ATOM 709 O O . ARG A 1 86 ? -11.738 -8.153 -7.326 1.00 94.81 86 ARG A O 1
ATOM 716 N N . ASP A 1 87 ? -9.506 -7.992 -7.076 1.00 95.19 87 ASP A N 1
ATOM 717 C CA . ASP A 1 87 ? -9.402 -8.628 -5.765 1.00 95.19 87 ASP A CA 1
ATOM 718 C C . ASP A 1 87 ? -8.691 -7.712 -4.758 1.00 95.19 87 ASP A C 1
ATOM 720 O O . ASP A 1 87 ? -7.552 -7.922 -4.329 1.00 95.19 87 ASP A O 1
ATOM 724 N N . MET A 1 88 ? -9.419 -6.675 -4.343 1.00 95.00 88 MET A N 1
ATOM 725 C CA . MET A 1 88 ? -8.962 -5.710 -3.340 1.00 95.00 88 MET A CA 1
ATOM 726 C C . MET A 1 88 ? -8.569 -6.350 -2.007 1.00 95.00 88 MET A C 1
ATOM 728 O O . MET A 1 88 ? -7.659 -5.871 -1.331 1.00 95.00 88 MET A O 1
ATOM 732 N N . LEU A 1 89 ? -9.237 -7.435 -1.610 1.00 94.81 89 LEU A N 1
ATOM 733 C CA . LEU A 1 89 ? -8.923 -8.117 -0.359 1.00 94.81 89 LEU A CA 1
ATOM 734 C C . LEU A 1 89 ? -7.562 -8.813 -0.451 1.00 94.81 89 LEU A C 1
ATOM 736 O O . LEU A 1 89 ? -6.768 -8.729 0.489 1.00 94.81 89 LEU A O 1
ATOM 740 N N . MET A 1 90 ? -7.279 -9.474 -1.575 1.00 95.06 90 MET A N 1
ATOM 741 C CA . MET A 1 90 ? -5.967 -10.062 -1.834 1.00 95.06 90 MET A CA 1
ATOM 742 C C . MET A 1 90 ? -4.884 -8.985 -1.916 1.00 95.06 90 MET A C 1
ATOM 744 O O . MET A 1 90 ? -3.823 -9.150 -1.314 1.00 95.06 90 MET A O 1
ATOM 748 N N . PHE A 1 91 ? -5.151 -7.852 -2.576 1.00 96.12 91 PHE A N 1
ATOM 749 C CA . PHE A 1 91 ? -4.239 -6.705 -2.578 1.00 96.12 91 PHE A CA 1
ATOM 750 C C . PHE A 1 91 ? -3.896 -6.237 -1.155 1.00 96.12 91 PHE A C 1
ATOM 75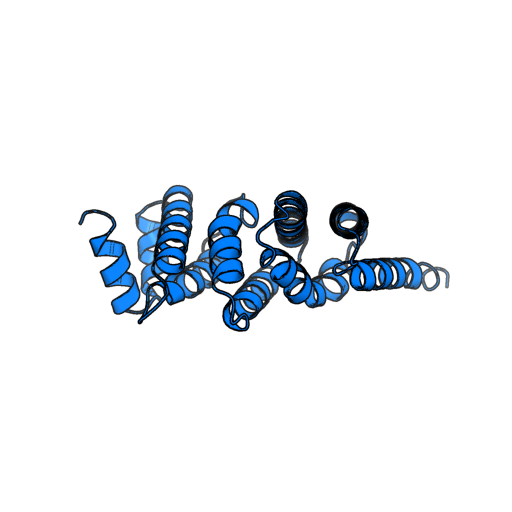2 O O . PHE A 1 91 ? -2.716 -6.178 -0.812 1.00 96.12 91 PHE A O 1
ATOM 759 N N . ILE A 1 92 ? -4.900 -5.981 -0.303 1.00 95.25 92 ILE A N 1
ATOM 760 C CA . ILE A 1 92 ? -4.700 -5.550 1.094 1.00 95.25 92 ILE A CA 1
ATOM 761 C C . ILE A 1 92 ? -3.857 -6.569 1.869 1.00 95.25 92 ILE A C 1
ATOM 763 O O . ILE A 1 92 ? -2.911 -6.184 2.557 1.00 95.25 92 ILE A O 1
ATOM 767 N N . LYS A 1 93 ? -4.163 -7.867 1.735 1.00 94.00 93 LYS A N 1
ATOM 768 C CA . LYS A 1 93 ? -3.417 -8.942 2.406 1.00 94.00 93 LYS A CA 1
ATOM 769 C C . LYS A 1 93 ? -1.957 -8.986 1.964 1.00 94.00 93 LYS A C 1
ATOM 771 O O . LYS A 1 93 ? -1.070 -9.019 2.810 1.00 94.00 93 LYS A O 1
ATOM 776 N N . THR A 1 94 ? -1.685 -8.959 0.661 1.00 95.00 94 THR A N 1
ATOM 777 C CA . THR A 1 94 ? -0.306 -8.992 0.152 1.00 95.00 94 THR A CA 1
ATOM 778 C C . THR A 1 94 ? 0.457 -7.720 0.494 1.00 95.00 94 THR A C 1
ATOM 780 O O . THR A 1 94 ? 1.625 -7.811 0.869 1.00 95.00 94 THR A O 1
ATOM 783 N N . PHE A 1 95 ? -0.181 -6.550 0.416 1.00 95.19 95 PHE A N 1
ATOM 784 C CA . PHE A 1 95 ? 0.422 -5.291 0.846 1.00 95.19 95 PHE A CA 1
ATOM 785 C C . PHE A 1 95 ? 0.824 -5.362 2.320 1.00 95.19 95 PHE A C 1
ATOM 787 O O . PHE A 1 95 ? 1.977 -5.101 2.646 1.00 95.19 95 PHE A O 1
ATOM 794 N N . TYR A 1 96 ? -0.080 -5.803 3.197 1.00 92.50 96 TYR A N 1
ATOM 795 C CA . TYR A 1 96 ? 0.214 -5.948 4.619 1.00 92.50 96 TYR A CA 1
ATOM 796 C C . TYR A 1 96 ? 1.313 -6.973 4.908 1.00 92.50 96 TYR A C 1
ATOM 798 O O . TYR A 1 96 ? 2.253 -6.658 5.636 1.00 92.50 96 TYR A O 1
ATOM 806 N N . ASN A 1 97 ? 1.243 -8.165 4.310 1.00 93.00 97 ASN A N 1
ATOM 807 C CA . ASN A 1 97 ? 2.278 -9.185 4.486 1.00 93.00 97 ASN A CA 1
ATOM 808 C C . ASN A 1 97 ? 3.647 -8.649 4.050 1.00 93.00 97 ASN A C 1
ATOM 810 O O . ASN A 1 97 ? 4.621 -8.813 4.769 1.00 93.00 97 ASN A O 1
ATOM 814 N N . SER A 1 98 ? 3.704 -7.878 2.958 1.00 92.94 98 SER A N 1
ATOM 815 C CA . SER A 1 98 ? 4.948 -7.239 2.507 1.00 92.94 98 SER A CA 1
ATOM 816 C C . SER A 1 98 ? 5.529 -6.254 3.531 1.00 92.94 98 SER A C 1
ATOM 818 O O . SER A 1 98 ? 6.744 -6.086 3.594 1.00 92.94 98 SER A O 1
ATOM 820 N N . ILE A 1 99 ? 4.683 -5.600 4.336 1.00 92.06 99 ILE A N 1
ATOM 821 C CA . ILE A 1 99 ? 5.121 -4.717 5.427 1.00 92.06 99 ILE A CA 1
ATOM 822 C C . ILE A 1 99 ? 5.639 -5.543 6.606 1.00 92.06 99 ILE A C 1
ATOM 824 O O . ILE A 1 99 ? 6.696 -5.224 7.155 1.00 92.06 99 ILE A O 1
ATOM 828 N N . MET A 1 100 ? 4.889 -6.578 6.997 1.00 88.88 100 MET A N 1
ATOM 829 C CA . MET A 1 100 ? 5.198 -7.435 8.146 1.00 88.88 100 MET A CA 1
ATOM 830 C C . MET A 1 100 ? 6.465 -8.259 7.938 1.00 88.88 100 MET A C 1
ATOM 832 O O . MET A 1 100 ? 7.280 -8.350 8.851 1.00 88.88 100 MET A O 1
ATOM 836 N N . ASP A 1 101 ? 6.659 -8.779 6.728 1.00 90.12 101 ASP A N 1
ATOM 837 C CA . ASP A 1 101 ? 7.854 -9.525 6.330 1.00 90.12 101 ASP A CA 1
ATOM 838 C C . ASP A 1 101 ? 9.087 -8.609 6.227 1.00 90.12 101 ASP A C 1
ATOM 840 O O . ASP A 1 101 ? 10.225 -9.076 6.158 1.00 90.12 101 ASP A O 1
ATOM 844 N N . SER A 1 102 ? 8.888 -7.285 6.231 1.00 86.25 102 SER A N 1
ATOM 845 C CA . SER A 1 102 ? 9.988 -6.333 6.231 1.00 86.25 102 SER A CA 1
ATOM 846 C C . SER A 1 102 ? 10.556 -6.136 7.643 1.00 86.25 102 SER A C 1
ATOM 848 O O . SER A 1 102 ? 9.891 -5.664 8.570 1.00 86.25 102 SER A O 1
ATOM 850 N N . ASN A 1 103 ? 11.854 -6.400 7.793 1.00 85.06 103 ASN A N 1
ATOM 851 C CA . ASN A 1 103 ? 12.597 -6.082 9.018 1.00 85.06 103 ASN A CA 1
ATOM 852 C C . ASN A 1 103 ? 12.936 -4.580 9.144 1.00 85.06 103 ASN A C 1
ATOM 854 O O . ASN A 1 103 ? 13.606 -4.176 10.089 1.00 85.06 103 ASN A O 1
ATOM 858 N N . SER A 1 104 ? 12.496 -3.742 8.197 1.00 90.12 104 SER A N 1
ATOM 859 C CA . SER A 1 104 ? 12.835 -2.319 8.139 1.00 90.12 104 SER A CA 1
ATOM 860 C C . SER A 1 104 ? 11.708 -1.448 8.679 1.00 90.12 104 SER A C 1
ATOM 862 O O . SER A 1 104 ? 10.646 -1.316 8.068 1.00 90.12 104 SER A O 1
ATOM 864 N N . ASP A 1 105 ? 11.970 -0.756 9.785 1.00 91.06 105 ASP A N 1
ATOM 865 C CA . ASP A 1 105 ? 11.021 0.215 10.331 1.00 91.06 105 ASP A CA 1
ATOM 866 C C . ASP A 1 105 ? 10.775 1.390 9.373 1.00 91.06 105 ASP A C 1
ATOM 868 O O . ASP A 1 105 ? 9.677 1.944 9.354 1.00 91.06 105 ASP A O 1
ATOM 872 N N . ILE A 1 106 ? 11.735 1.720 8.500 1.00 91.56 106 ILE A N 1
ATOM 873 C CA . ILE A 1 106 ? 11.564 2.744 7.455 1.00 91.56 106 ILE A CA 1
ATOM 874 C C . ILE A 1 106 ? 10.472 2.332 6.462 1.00 91.56 106 ILE A C 1
ATOM 876 O O . ILE A 1 106 ? 9.643 3.170 6.091 1.00 91.56 106 ILE A O 1
ATOM 880 N N . ILE A 1 107 ? 10.443 1.057 6.052 1.00 92.88 107 ILE A N 1
ATOM 881 C CA . ILE A 1 107 ? 9.389 0.524 5.176 1.00 92.88 107 ILE A CA 1
ATOM 882 C C . ILE A 1 107 ? 8.047 0.599 5.898 1.00 92.88 107 ILE A C 1
ATOM 884 O O . ILE A 1 107 ? 7.099 1.147 5.337 1.00 92.88 107 ILE A O 1
ATOM 888 N N . LYS A 1 108 ? 7.972 0.122 7.148 1.00 93.00 108 LYS A N 1
ATOM 889 C CA . LYS A 1 108 ? 6.739 0.161 7.953 1.00 93.00 108 LYS A CA 1
ATOM 890 C C . LYS A 1 108 ? 6.189 1.580 8.063 1.00 93.00 108 LYS A C 1
ATOM 892 O O . LYS A 1 108 ? 5.035 1.814 7.721 1.00 93.00 108 LYS A O 1
ATOM 897 N N . ILE A 1 109 ? 7.025 2.543 8.453 1.00 93.19 109 ILE A N 1
ATOM 898 C CA . ILE A 1 109 ? 6.651 3.961 8.568 1.00 93.19 109 ILE A CA 1
ATOM 899 C C . ILE A 1 109 ? 6.162 4.507 7.224 1.00 93.19 109 ILE A C 1
ATOM 901 O O . ILE A 1 109 ? 5.113 5.148 7.161 1.00 93.19 109 ILE A O 1
ATOM 905 N N . SER A 1 110 ? 6.901 4.245 6.142 1.00 93.31 110 SER A N 1
ATOM 906 C CA . SER A 1 110 ? 6.562 4.746 4.805 1.00 93.31 110 SER A CA 1
ATOM 907 C C . SER A 1 110 ? 5.246 4.159 4.293 1.00 93.31 110 SER A C 1
ATOM 909 O O . SER A 1 110 ? 4.431 4.889 3.732 1.00 93.31 110 SER A O 1
ATOM 911 N N . CYS A 1 111 ? 4.997 2.870 4.534 1.00 94.69 111 CYS A N 1
ATOM 912 C CA . CYS A 1 111 ? 3.745 2.212 4.173 1.00 94.69 111 CYS A CA 1
ATOM 913 C C . CYS A 1 111 ? 2.569 2.735 4.998 1.00 94.69 111 CYS A C 1
ATOM 915 O O . CYS A 1 111 ? 1.530 3.049 4.425 1.00 94.69 111 CYS A O 1
ATOM 917 N N . LEU A 1 112 ? 2.737 2.883 6.318 1.00 94.56 112 LEU A N 1
ATOM 918 C CA . LEU A 1 112 ? 1.700 3.397 7.216 1.00 94.56 112 LEU A CA 1
ATOM 919 C C . LEU A 1 112 ? 1.293 4.827 6.840 1.00 94.56 112 LEU A C 1
ATOM 921 O O . LEU A 1 112 ? 0.107 5.110 6.689 1.00 94.56 112 LEU A O 1
ATOM 925 N N . HIS A 1 113 ? 2.257 5.716 6.588 1.00 92.81 113 HIS A N 1
ATOM 926 C CA . HIS A 1 113 ? 1.959 7.047 6.047 1.00 92.81 113 HIS A CA 1
ATOM 927 C C . HIS A 1 113 ? 1.313 6.975 4.651 1.00 92.81 113 HIS A C 1
ATOM 929 O O . HIS A 1 113 ? 0.402 7.747 4.336 1.00 92.81 113 HIS A O 1
ATOM 935 N N . GLY A 1 114 ? 1.752 6.017 3.833 1.00 93.75 114 GLY A N 1
ATOM 936 C CA . GLY A 1 114 ? 1.254 5.761 2.487 1.00 93.75 114 GLY A CA 1
ATOM 937 C C . GLY A 1 114 ? -0.185 5.246 2.408 1.00 93.75 114 GLY A C 1
ATOM 938 O O . GLY A 1 114 ? -0.793 5.383 1.351 1.00 93.75 114 GLY A O 1
ATOM 939 N N . ILE A 1 115 ? -0.775 4.727 3.492 1.00 94.56 115 ILE A N 1
ATOM 940 C CA . ILE A 1 115 ? -2.162 4.216 3.505 1.00 94.56 115 ILE A CA 1
ATOM 941 C C . ILE A 1 115 ? -3.150 5.256 2.975 1.00 94.56 115 ILE A C 1
ATOM 943 O O . ILE A 1 115 ? -3.985 4.939 2.133 1.00 94.56 115 ILE A O 1
ATOM 947 N N . SER A 1 116 ? -3.020 6.510 3.412 1.00 91.75 116 SER A N 1
ATOM 948 C CA . SER A 1 116 ? -3.903 7.600 2.970 1.00 91.75 116 SER A CA 1
ATOM 949 C C . SER A 1 116 ? -3.764 7.941 1.479 1.00 91.75 116 SER A C 1
ATOM 951 O O . SER A 1 116 ? -4.704 8.462 0.881 1.00 91.75 116 SER A O 1
ATOM 953 N N . ILE A 1 117 ? -2.607 7.629 0.885 1.00 93.62 117 ILE A N 1
ATOM 954 C CA . ILE A 1 117 ? -2.309 7.820 -0.538 1.00 93.62 117 ILE A CA 1
ATOM 955 C C . ILE A 1 117 ? -2.826 6.632 -1.353 1.00 93.62 117 ILE A C 1
ATOM 957 O O . ILE A 1 117 ? -3.398 6.834 -2.418 1.00 93.62 117 ILE A O 1
ATOM 961 N N . ILE A 1 118 ? -2.616 5.403 -0.873 1.00 95.94 118 ILE A N 1
ATOM 962 C CA . ILE A 1 118 ? -2.992 4.166 -1.572 1.00 95.94 118 ILE A CA 1
ATOM 963 C C . ILE A 1 118 ? -4.510 3.988 -1.585 1.00 95.94 118 ILE A C 1
ATOM 965 O O . ILE A 1 118 ? -5.091 3.682 -2.624 1.00 95.94 118 ILE A O 1
ATOM 969 N N . PHE A 1 119 ? -5.147 4.199 -0.436 1.00 93.88 119 PHE A N 1
ATOM 970 C CA . PHE A 1 119 ? -6.591 4.109 -0.260 1.00 93.88 119 PHE A CA 1
ATOM 971 C C . PHE A 1 119 ? -7.148 5.522 -0.198 1.00 93.88 119 PHE A C 1
ATOM 973 O O . PHE A 1 119 ? -7.510 6.013 0.865 1.00 93.88 119 PHE A O 1
ATOM 980 N N . ASP A 1 120 ? -7.139 6.228 -1.322 1.00 90.44 120 ASP A N 1
ATOM 981 C CA . ASP A 1 120 ? -7.527 7.640 -1.361 1.00 90.44 120 ASP A CA 1
ATOM 982 C C . ASP A 1 120 ? -9.048 7.868 -1.456 1.00 90.44 120 ASP A C 1
ATOM 984 O O . ASP A 1 120 ? -9.509 9.003 -1.378 1.00 90.44 120 ASP A O 1
ATOM 988 N N . GLN A 1 121 ? -9.818 6.789 -1.591 1.00 88.81 121 GLN A N 1
ATOM 989 C CA . GLN A 1 121 ? -11.279 6.766 -1.654 1.00 88.81 121 GLN A CA 1
ATOM 990 C C . GLN A 1 121 ? -11.844 5.919 -0.501 1.00 88.81 121 GLN A C 1
ATOM 992 O O . GLN A 1 121 ? -11.101 5.168 0.137 1.00 88.81 121 GLN A O 1
ATOM 997 N N . ASP A 1 122 ? -13.145 6.047 -0.220 1.00 89.50 122 ASP A N 1
ATOM 998 C CA . ASP A 1 122 ? -13.841 5.119 0.681 1.00 89.50 122 ASP A CA 1
ATOM 999 C C . ASP A 1 122 ? -13.897 3.734 0.012 1.00 89.50 122 ASP A C 1
ATOM 1001 O O . ASP A 1 122 ? -14.442 3.579 -1.080 1.00 89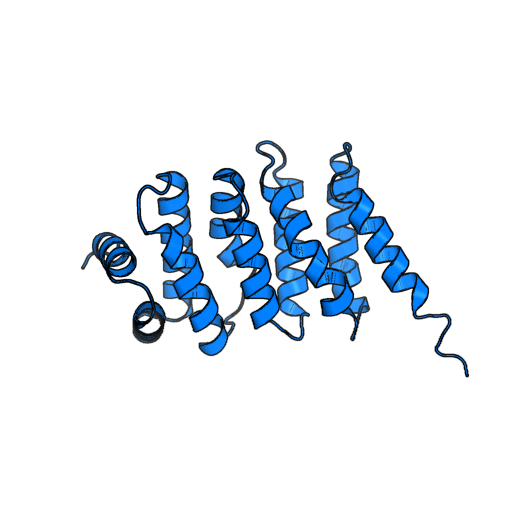.50 122 ASP A O 1
ATOM 1005 N N . ILE A 1 123 ? -13.280 2.741 0.656 1.00 92.06 123 ILE A N 1
ATOM 1006 C CA . ILE A 1 123 ? -13.199 1.353 0.173 1.00 92.06 123 ILE A CA 1
ATOM 1007 C C . ILE A 1 123 ? -14.315 0.460 0.743 1.00 92.06 123 ILE A C 1
ATOM 1009 O O . ILE A 1 123 ? -14.374 -0.732 0.444 1.00 92.06 123 ILE A O 1
ATOM 1013 N N . GLY A 1 124 ? -15.207 1.021 1.558 1.00 91.62 124 GLY A N 1
ATOM 1014 C CA . GLY A 1 124 ? -16.316 0.323 2.191 1.00 91.62 124 GLY A CA 1
ATOM 1015 C C . GLY A 1 124 ? -15.915 -0.518 3.403 1.00 91.62 124 GLY A C 1
ATOM 1016 O O . GLY A 1 124 ? -14.774 -0.961 3.566 1.00 91.62 124 GLY A O 1
ATOM 1017 N N . ASP A 1 125 ? -16.901 -0.786 4.261 1.00 88.94 125 ASP A N 1
ATOM 1018 C CA . ASP A 1 125 ? -16.688 -1.418 5.571 1.00 88.94 125 ASP A CA 1
ATOM 1019 C C . ASP A 1 125 ? -16.070 -2.810 5.479 1.00 88.94 125 ASP A C 1
ATOM 1021 O O . ASP A 1 125 ? -15.248 -3.178 6.312 1.00 88.94 125 ASP A O 1
ATOM 1025 N N . LYS A 1 126 ? -16.403 -3.579 4.437 1.00 91.38 126 LYS A N 1
ATOM 1026 C CA . LYS A 1 126 ? -15.834 -4.917 4.219 1.00 91.38 126 LYS A CA 1
ATOM 1027 C C . LYS A 1 126 ? -14.318 -4.883 4.005 1.00 91.38 126 LYS A C 1
ATOM 1029 O O . LYS A 1 126 ? -13.626 -5.811 4.410 1.00 91.38 126 LYS A O 1
ATOM 1034 N N . LEU A 1 127 ? -13.798 -3.861 3.327 1.00 93.38 127 LEU A N 1
ATOM 1035 C CA . LEU A 1 127 ? -12.359 -3.741 3.090 1.00 93.38 127 LEU A CA 1
ATOM 1036 C C . LEU A 1 127 ? -11.673 -3.042 4.263 1.00 93.38 127 LEU A C 1
ATOM 1038 O O . LEU A 1 127 ? -10.577 -3.447 4.652 1.00 93.38 127 LEU A O 1
ATOM 1042 N N . TYR A 1 128 ? -12.335 -2.072 4.897 1.00 93.75 128 TYR A N 1
ATOM 1043 C CA . TYR A 1 128 ? -11.834 -1.494 6.141 1.00 93.75 128 TYR A CA 1
ATOM 1044 C C . TYR A 1 128 ? -11.759 -2.506 7.284 1.00 93.75 128 TYR A C 1
ATOM 1046 O O . TYR A 1 128 ? -10.814 -2.440 8.064 1.00 93.75 128 TYR A O 1
ATOM 1054 N N . SER A 1 129 ? -12.672 -3.475 7.369 1.00 90.69 129 SER A N 1
ATOM 1055 C CA . SER A 1 129 ? -12.625 -4.521 8.400 1.00 90.69 129 SER A CA 1
ATOM 1056 C C . SER A 1 129 ? -11.456 -5.482 8.204 1.00 90.69 129 SER A C 1
ATOM 1058 O O . SER A 1 129 ? -11.000 -6.093 9.165 1.00 90.69 129 SER A O 1
ATOM 1060 N N . ALA A 1 130 ? -10.913 -5.570 6.987 1.00 90.56 130 ALA A N 1
ATOM 1061 C CA . ALA A 1 130 ? -9.631 -6.212 6.744 1.00 90.56 130 ALA A CA 1
ATOM 1062 C C . ALA A 1 130 ? -8.461 -5.270 7.064 1.00 90.56 130 ALA A C 1
ATOM 1064 O O . ALA A 1 130 ? -7.505 -5.690 7.697 1.00 90.56 130 ALA A O 1
ATOM 1065 N N . LEU A 1 131 ? -8.517 -3.999 6.657 1.00 91.75 131 LEU A N 1
ATOM 1066 C CA . LEU A 1 131 ? -7.391 -3.068 6.779 1.00 91.75 131 LEU A CA 1
ATOM 1067 C C . LEU A 1 131 ? -7.130 -2.599 8.223 1.00 91.75 131 LEU A C 1
ATOM 1069 O O . LEU A 1 131 ? -5.984 -2.589 8.663 1.00 91.75 131 LEU A O 1
ATOM 1073 N N . VAL A 1 132 ? -8.166 -2.207 8.966 1.00 92.19 132 VAL A N 1
ATOM 1074 C CA . VAL A 1 132 ? -8.046 -1.598 10.305 1.00 92.19 132 VAL A CA 1
ATOM 1075 C C . VAL A 1 132 ? -7.364 -2.530 11.313 1.00 92.19 132 VAL A C 1
ATOM 1077 O O . VAL A 1 132 ? -6.404 -2.088 11.953 1.00 92.19 132 VAL A O 1
ATOM 1080 N N . PRO A 1 133 ? -7.751 -3.816 11.439 1.00 87.44 133 PRO A N 1
ATOM 1081 C CA . PRO A 1 133 ? -7.083 -4.725 12.367 1.00 87.44 133 PRO A CA 1
ATOM 1082 C C . PRO A 1 133 ? -5.607 -4.921 12.028 1.00 87.44 133 PRO A C 1
ATOM 1084 O O . PRO A 1 133 ? -4.770 -4.935 12.932 1.00 87.44 133 PRO A O 1
ATOM 1087 N N . LEU A 1 134 ? -5.287 -4.994 10.732 1.00 87.56 134 LEU A N 1
ATOM 1088 C CA . LEU A 1 134 ? -3.922 -5.133 10.234 1.00 87.56 134 LEU A CA 1
ATOM 1089 C C . LEU A 1 134 ? -3.079 -3.902 10.579 1.00 87.56 134 LEU A C 1
ATOM 1091 O O . LEU A 1 134 ? -1.999 -4.036 11.136 1.00 87.56 134 LEU A O 1
ATOM 1095 N N . VAL A 1 135 ? -3.584 -2.690 10.349 1.00 91.25 135 VAL A N 1
ATOM 1096 C CA . VAL A 1 135 ? -2.872 -1.459 10.732 1.00 91.25 135 VAL A CA 1
ATOM 1097 C C . VAL A 1 135 ? -2.702 -1.386 12.250 1.00 91.25 135 VAL A C 1
ATOM 1099 O O . VAL A 1 135 ? -1.603 -1.150 12.740 1.00 91.25 135 VAL A O 1
ATOM 1102 N N . SER A 1 136 ? -3.755 -1.671 13.016 1.00 91.12 136 SER A N 1
ATOM 1103 C CA . SER A 1 136 ? -3.708 -1.609 14.481 1.00 91.12 136 SER A CA 1
ATOM 1104 C C . SER A 1 136 ? -2.743 -2.613 15.121 1.00 91.12 136 SER A C 1
ATOM 1106 O O . SER A 1 136 ? -2.383 -2.453 16.287 1.00 91.12 136 SER A O 1
ATOM 1108 N N . SER A 1 137 ? -2.270 -3.629 14.385 1.00 88.56 137 SER A N 1
ATOM 1109 C CA . SER A 1 137 ? -1.290 -4.578 14.917 1.00 88.56 137 SER A CA 1
ATOM 1110 C C . SER A 1 137 ? 0.031 -3.920 15.307 1.00 88.56 137 SER A C 1
ATOM 1112 O O . SER A 1 137 ? 0.708 -4.430 16.194 1.00 88.56 137 SER A O 1
ATOM 1114 N N . PHE A 1 138 ? 0.378 -2.785 14.690 1.00 88.56 138 PHE A N 1
ATOM 1115 C CA . PHE A 1 138 ? 1.581 -2.013 15.011 1.00 88.56 138 PHE A CA 1
ATOM 1116 C C . PHE A 1 138 ? 1.458 -1.189 16.302 1.00 88.56 138 PHE A C 1
ATOM 1118 O O . PHE A 1 138 ? 2.456 -0.645 16.770 1.00 88.56 138 PHE A O 1
ATOM 1125 N N . LEU A 1 139 ? 0.266 -1.113 16.906 1.00 86.00 139 LEU A N 1
ATOM 1126 C CA . LEU A 1 139 ? 0.075 -0.528 18.239 1.00 86.00 139 LEU A CA 1
ATOM 1127 C C . LEU A 1 139 ? 0.335 -1.523 19.376 1.00 86.00 139 LEU A C 1
ATOM 1129 O O . LEU A 1 139 ? 0.160 -1.159 20.533 1.00 86.00 139 LEU A O 1
ATOM 1133 N N . LYS A 1 140 ? 0.711 -2.769 19.074 1.00 80.00 140 LYS A N 1
ATOM 1134 C CA . LYS A 1 140 ? 0.999 -3.798 20.082 1.00 80.00 140 LYS A CA 1
ATOM 1135 C C . LYS A 1 140 ? 2.503 -3.898 20.347 1.00 80.00 140 LYS A C 1
ATOM 1137 O O . LYS A 1 140 ? 3.312 -3.742 19.426 1.00 80.00 140 LYS A O 1
ATOM 1142 N N . GLY A 1 141 ? 2.869 -4.250 21.579 1.00 68.62 141 GLY A N 1
ATOM 1143 C CA . GLY A 1 141 ? 4.227 -4.639 21.960 1.00 68.62 141 GLY A CA 1
ATOM 1144 C C . GLY A 1 141 ? 5.275 -3.518 21.880 1.00 68.62 141 GLY A C 1
ATOM 1145 O O . GLY A 1 141 ? 4.966 -2.332 21.939 1.00 68.62 141 GLY A O 1
ATOM 1146 N N . LYS A 1 142 ? 6.554 -3.899 21.743 1.00 71.75 142 LYS A N 1
ATOM 1147 C CA . LYS A 1 142 ? 7.716 -2.983 21.690 1.00 71.75 142 LYS A CA 1
ATOM 1148 C C . LYS A 1 142 ? 7.967 -2.425 20.280 1.00 71.75 142 LYS A C 1
ATOM 1150 O O . LYS A 1 142 ? 9.096 -2.457 19.793 1.00 71.75 142 LYS A O 1
ATOM 1155 N N . SER A 1 143 ? 6.919 -1.973 19.592 1.00 81.75 143 SER A N 1
ATOM 1156 C CA . SER A 1 143 ? 7.078 -1.332 18.281 1.00 81.75 143 SER A CA 1
ATOM 1157 C C . SER A 1 143 ? 7.918 -0.056 18.405 1.00 81.75 143 SER A C 1
ATOM 1159 O O . SER A 1 143 ? 7.808 0.673 19.390 1.00 81.75 143 SER A O 1
ATOM 1161 N N . HIS A 1 144 ? 8.762 0.228 17.408 1.00 88.06 144 HIS A N 1
ATOM 1162 C CA . HIS A 1 144 ? 9.585 1.439 17.409 1.00 88.06 144 HIS A CA 1
ATOM 1163 C C . HIS A 1 144 ? 8.695 2.698 17.506 1.00 88.06 144 HIS A C 1
ATOM 1165 O O . HIS A 1 144 ? 7.688 2.769 16.791 1.00 88.06 144 HIS A O 1
ATOM 1171 N N . PRO A 1 145 ? 9.049 3.725 18.307 1.00 89.56 145 PRO A N 1
ATOM 1172 C CA . PRO A 1 145 ? 8.186 4.891 18.539 1.00 89.56 145 PRO A CA 1
ATOM 1173 C C . PRO A 1 145 ? 7.698 5.583 17.257 1.00 89.56 145 PRO A C 1
ATOM 1175 O O . PRO A 1 145 ? 6.543 5.992 17.150 1.00 89.56 145 PRO A O 1
ATOM 1178 N N . SER A 1 146 ? 8.551 5.670 16.234 1.00 90.94 146 SER A N 1
ATOM 1179 C CA . SER A 1 146 ? 8.167 6.255 14.942 1.00 90.94 146 SER A CA 1
ATOM 1180 C C . SER A 1 146 ? 7.166 5.398 14.156 1.00 90.94 146 SER A C 1
ATOM 1182 O O . SER A 1 146 ? 6.315 5.954 13.465 1.00 90.94 146 SER A O 1
ATOM 1184 N N . VAL A 1 147 ? 7.237 4.065 14.267 1.00 92.00 147 VAL A N 1
ATOM 1185 C CA . VAL A 1 147 ? 6.258 3.142 13.660 1.00 92.00 147 VAL A CA 1
ATOM 1186 C C . VAL A 1 147 ? 4.919 3.289 14.372 1.00 92.00 147 VAL A C 1
ATOM 1188 O O . VAL A 1 147 ? 3.885 3.407 13.718 1.00 92.00 147 VAL A O 1
ATOM 1191 N N . PHE A 1 148 ? 4.950 3.366 15.702 1.00 91.31 148 PHE A N 1
ATOM 1192 C CA . PHE A 1 148 ? 3.770 3.594 16.524 1.00 91.31 148 PHE A CA 1
ATOM 1193 C C . PHE A 1 148 ? 3.056 4.901 16.139 1.00 91.31 148 PHE A C 1
ATOM 1195 O O . PHE A 1 148 ? 1.860 4.896 15.844 1.00 91.31 148 PHE A O 1
ATOM 1202 N N . LEU A 1 149 ? 3.796 6.011 16.025 1.00 90.75 149 LEU A N 1
ATOM 1203 C CA . LEU A 1 149 ? 3.239 7.299 15.601 1.00 90.75 149 LEU A CA 1
ATOM 1204 C C . LEU A 1 149 ? 2.670 7.254 14.173 1.00 90.75 149 LEU A C 1
ATOM 1206 O O . LEU A 1 149 ? 1.606 7.819 13.910 1.00 90.75 149 LEU A O 1
ATOM 1210 N N . ALA A 1 150 ? 3.358 6.585 13.243 1.00 92.94 150 ALA A N 1
ATOM 1211 C CA . ALA A 1 150 ? 2.873 6.417 11.874 1.00 92.94 150 ALA A CA 1
ATOM 1212 C C . ALA A 1 150 ? 1.572 5.599 11.833 1.00 92.94 150 ALA A C 1
ATOM 1214 O O . ALA A 1 150 ? 0.645 5.949 11.102 1.00 92.94 150 ALA A O 1
ATOM 1215 N N . CYS A 1 151 ? 1.476 4.557 12.662 1.00 93.75 151 CYS A N 1
ATOM 1216 C CA . CYS A 1 151 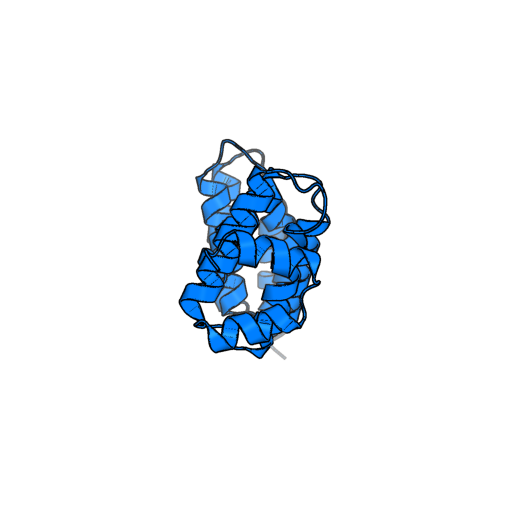? 0.278 3.742 12.818 1.00 93.75 151 CYS A CA 1
ATOM 1217 C C . CYS A 1 151 ? -0.892 4.556 13.372 1.00 93.75 151 CYS A C 1
ATOM 1219 O O . CYS A 1 151 ? -1.974 4.549 12.785 1.00 93.75 151 CYS A O 1
ATOM 1221 N N . TYR A 1 152 ? -0.672 5.302 14.456 1.00 91.69 152 TYR A N 1
ATOM 1222 C CA . TYR A 1 152 ? -1.684 6.190 15.026 1.00 91.69 152 TYR A CA 1
ATOM 1223 C C . TYR A 1 152 ? -2.223 7.169 13.975 1.00 91.69 152 TYR A C 1
ATOM 1225 O O . TYR A 1 152 ? -3.433 7.286 13.788 1.00 91.69 152 TYR A O 1
ATOM 1233 N N . ARG A 1 153 ? -1.333 7.820 13.213 1.00 92.56 153 ARG A N 1
ATOM 1234 C CA . ARG A 1 153 ? -1.731 8.738 12.134 1.00 92.56 153 ARG A CA 1
ATOM 1235 C C . ARG A 1 153 ? -2.543 8.036 11.051 1.00 92.56 153 ARG A C 1
ATOM 1237 O O . ARG A 1 153 ? -3.529 8.600 10.588 1.00 92.56 153 ARG A O 1
ATOM 1244 N N . ALA A 1 154 ? -2.155 6.826 10.652 1.00 94.62 154 ALA A N 1
ATOM 1245 C CA . ALA A 1 154 ? -2.900 6.047 9.668 1.00 94.62 154 ALA A CA 1
ATOM 1246 C C . ALA A 1 154 ? -4.318 5.718 10.160 1.00 94.62 154 ALA A C 1
ATOM 1248 O O . ALA A 1 154 ? -5.285 5.948 9.435 1.00 94.62 154 ALA A O 1
ATOM 1249 N N . LEU A 1 155 ? -4.453 5.253 11.405 1.00 93.75 155 LEU A N 1
ATOM 1250 C CA . LEU A 1 155 ? -5.747 4.950 12.021 1.00 93.75 155 LEU A CA 1
ATOM 1251 C C . LEU A 1 155 ? -6.613 6.198 12.174 1.00 93.75 155 LEU A C 1
ATOM 1253 O O . LEU A 1 155 ? -7.782 6.162 11.806 1.00 93.75 155 LEU A O 1
ATOM 1257 N N . ARG A 1 156 ? -6.036 7.322 12.611 1.00 92.19 156 ARG A N 1
ATOM 1258 C CA . ARG A 1 156 ? -6.740 8.607 12.688 1.00 92.19 156 ARG A CA 1
ATOM 1259 C C . ARG A 1 156 ? -7.263 9.059 11.323 1.00 92.19 156 ARG A C 1
ATOM 1261 O O . ARG A 1 156 ? -8.386 9.535 11.233 1.00 92.19 156 ARG A O 1
ATOM 1268 N N . ARG A 1 157 ? -6.498 8.872 10.242 1.00 92.50 157 ARG A N 1
ATOM 1269 C CA . ARG A 1 157 ? -6.974 9.175 8.878 1.00 92.50 157 ARG A CA 1
ATOM 1270 C C . ARG A 1 157 ? -8.114 8.267 8.430 1.00 92.50 157 ARG A C 1
ATOM 1272 O O . ARG A 1 157 ? -8.996 8.724 7.711 1.00 92.50 157 ARG A O 1
ATOM 1279 N N . ILE A 1 158 ? -8.093 6.995 8.828 1.00 93.31 158 ILE A N 1
ATOM 1280 C CA . ILE A 1 158 ? -9.211 6.084 8.568 1.00 93.31 158 ILE A CA 1
ATOM 1281 C C . ILE A 1 158 ? -10.437 6.542 9.367 1.00 93.31 158 ILE A C 1
ATOM 1283 O O . ILE A 1 158 ? -11.504 6.671 8.777 1.00 93.31 158 ILE A O 1
ATOM 1287 N N . HIS A 1 159 ? -10.272 6.866 10.653 1.00 92.88 159 HIS A N 1
ATOM 1288 C CA . HIS A 1 159 ? -11.317 7.414 11.523 1.00 92.88 159 HIS A CA 1
ATOM 1289 C C . HIS A 1 159 ? -11.969 8.667 10.926 1.00 92.88 159 HIS A C 1
ATOM 1291 O O . HIS A 1 159 ? -13.177 8.683 10.724 1.00 92.88 159 HIS A O 1
ATOM 1297 N N . GLU A 1 160 ? -11.167 9.660 10.524 1.00 91.56 160 GLU A N 1
ATOM 1298 C CA . GLU A 1 160 ? -11.636 10.886 9.856 1.00 91.56 160 GLU A CA 1
ATOM 1299 C C . GLU A 1 160 ? -12.459 10.603 8.585 1.00 91.56 160 GLU A C 1
ATOM 1301 O O . GLU A 1 160 ? -13.306 11.409 8.209 1.00 91.56 160 GLU A O 1
ATOM 1306 N N . ARG A 1 161 ? -12.211 9.478 7.901 1.00 91.62 161 ARG A N 1
ATOM 1307 C CA . ARG A 1 161 ? -12.892 9.126 6.651 1.00 91.62 161 ARG A CA 1
ATOM 1308 C C . ARG A 1 161 ? -14.173 8.324 6.855 1.00 91.62 161 ARG A C 1
ATOM 1310 O O . ARG A 1 161 ? -15.130 8.545 6.121 1.00 91.62 161 ARG A O 1
ATOM 1317 N N . VAL A 1 162 ? -14.177 7.370 7.784 1.00 92.31 162 VAL A N 1
ATOM 1318 C CA . VAL A 1 162 ? -15.334 6.482 8.005 1.00 92.31 162 VAL A CA 1
ATOM 1319 C C . VAL A 1 162 ? -16.293 7.019 9.068 1.00 92.31 162 VAL A C 1
ATOM 1321 O O . VAL A 1 162 ? -17.459 6.634 9.062 1.00 92.31 162 VAL A O 1
ATOM 1324 N N . GLY A 1 163 ? -15.824 7.923 9.932 1.00 91.00 163 GLY A N 1
ATOM 1325 C CA . GLY A 1 163 ? -16.563 8.461 11.071 1.00 91.00 163 GLY A CA 1
ATOM 1326 C C . GLY A 1 163 ? -16.498 7.565 12.310 1.00 91.00 163 GLY A C 1
ATOM 1327 O O . GLY A 1 163 ? -16.199 6.372 12.224 1.00 91.00 163 GLY A O 1
ATOM 1328 N N . ASP A 1 164 ? -16.800 8.159 13.462 1.00 90.69 164 ASP A N 1
ATOM 1329 C CA . ASP A 1 164 ? -16.631 7.573 14.794 1.00 90.69 164 ASP A CA 1
ATOM 1330 C C . ASP A 1 164 ? -17.292 6.195 14.932 1.00 90.69 164 ASP A C 1
ATOM 1332 O O . ASP A 1 164 ? -16.613 5.195 15.165 1.00 90.69 164 ASP A O 1
ATOM 1336 N N . GLU A 1 165 ? -18.612 6.110 14.735 1.00 90.75 165 GLU A N 1
ATOM 1337 C CA . GLU A 1 165 ? -19.387 4.881 14.956 1.00 90.75 165 GLU A CA 1
ATOM 1338 C C . GLU A 1 165 ? -18.855 3.707 14.119 1.00 90.75 165 GLU A C 1
ATOM 1340 O O . GLU A 1 165 ? -18.570 2.623 14.640 1.00 90.75 165 GLU A O 1
ATOM 1345 N N . ARG A 1 166 ? -18.643 3.938 12.815 1.00 92.00 166 ARG A N 1
ATOM 1346 C CA . ARG A 1 166 ? -18.084 2.934 11.900 1.00 92.00 166 ARG A CA 1
ATOM 1347 C C . ARG A 1 166 ? -16.672 2.546 12.321 1.00 92.00 166 ARG A C 1
ATOM 1349 O O . ARG A 1 166 ? -16.352 1.360 12.350 1.00 92.00 166 ARG A O 1
ATOM 1356 N N . PHE A 1 167 ? -15.830 3.510 12.682 1.00 92.00 167 PHE A N 1
ATOM 1357 C CA . PHE A 1 167 ? -14.454 3.239 13.079 1.00 92.00 167 PHE A CA 1
ATOM 1358 C C . PHE A 1 167 ? -14.359 2.387 14.348 1.00 92.00 167 PHE A C 1
ATOM 1360 O O . PHE A 1 167 ? -13.608 1.410 14.367 1.00 92.00 167 PHE A O 1
ATOM 1367 N N . TYR A 1 168 ? -15.131 2.702 15.389 1.00 89.12 168 TYR A N 1
ATOM 1368 C CA . TYR A 1 168 ? -15.133 1.915 16.623 1.00 89.12 168 TYR A CA 1
ATOM 1369 C C . TYR A 1 168 ? -15.665 0.495 16.391 1.00 89.12 168 TYR A C 1
ATOM 1371 O O . TYR A 1 168 ? -15.094 -0.470 16.912 1.00 89.12 168 TYR A O 1
ATOM 1379 N N . ASN A 1 169 ? -16.672 0.337 15.526 1.00 90.44 169 ASN A N 1
ATOM 1380 C CA . ASN A 1 169 ? -17.143 -0.978 15.089 1.00 90.44 169 ASN A CA 1
ATOM 1381 C C . ASN A 1 169 ? -16.048 -1.763 14.352 1.00 90.44 169 ASN A C 1
ATOM 1383 O O . ASN A 1 169 ? -15.851 -2.947 14.627 1.00 90.44 169 ASN A O 1
ATOM 1387 N N . LEU A 1 170 ? -15.275 -1.121 13.474 1.00 90.44 170 LEU A N 1
ATOM 1388 C CA . LEU A 1 170 ? -14.147 -1.751 12.778 1.00 90.44 170 LEU A CA 1
ATOM 1389 C C . LEU A 1 170 ? -13.029 -2.161 13.751 1.00 90.44 170 LEU A C 1
ATOM 1391 O O . LEU A 1 170 ? -12.508 -3.278 13.676 1.00 90.44 170 LEU A O 1
ATOM 1395 N N . MET A 1 171 ? -12.714 -1.294 14.716 1.00 87.69 171 MET A N 1
ATOM 1396 C CA . MET A 1 171 ? -11.734 -1.556 15.771 1.00 87.69 171 MET A CA 1
ATOM 1397 C C . MET A 1 171 ? -12.177 -2.651 16.741 1.00 87.69 171 MET A C 1
ATOM 1399 O O . MET A 1 171 ? -11.321 -3.221 17.412 1.00 87.69 171 MET A O 1
ATOM 1403 N N . SER A 1 172 ? -13.467 -3.002 16.818 1.00 85.06 172 SER A N 1
ATOM 1404 C CA . SER A 1 172 ? -13.976 -4.050 17.720 1.00 85.06 172 SER A CA 1
ATOM 1405 C C . SER A 1 172 ? -13.291 -5.412 17.521 1.00 85.06 172 SER A C 1
ATOM 1407 O O . SER A 1 172 ? -13.136 -6.165 18.484 1.00 85.06 172 SER A O 1
ATOM 1409 N N . SER A 1 173 ? -12.791 -5.686 16.316 1.00 80.44 173 SER A N 1
ATOM 1410 C CA . SER A 1 173 ? -12.047 -6.903 15.971 1.00 80.44 173 SER A CA 1
ATOM 1411 C C . SER A 1 173 ? -10.542 -6.840 16.296 1.00 80.44 173 SER A C 1
ATOM 1413 O O . SER A 1 173 ? -9.862 -7.867 16.300 1.00 80.44 173 SER A O 1
ATOM 1415 N N . SER A 1 174 ? -10.012 -5.661 16.631 1.00 81.69 174 SER A N 1
ATOM 1416 C CA . SER A 1 174 ? -8.626 -5.476 17.075 1.00 81.69 174 SER A CA 1
ATOM 1417 C C . SER A 1 174 ? -8.422 -5.979 18.511 1.00 81.69 174 SER A C 1
ATOM 1419 O O . SER A 1 174 ? -9.363 -6.059 19.308 1.00 81.69 174 SER A O 1
ATOM 1421 N N . CYS A 1 175 ? -7.177 -6.305 18.888 1.00 79.94 175 CYS A N 1
ATOM 1422 C CA . CYS A 1 175 ? -6.920 -6.757 20.262 1.00 79.94 175 CYS A CA 1
ATOM 1423 C C . CYS A 1 175 ? -7.080 -5.617 21.280 1.00 79.94 175 CYS A C 1
ATOM 1425 O O . CYS A 1 175 ? -6.973 -4.437 20.943 1.00 79.94 175 CYS A O 1
ATOM 1427 N N . GLN A 1 176 ? -7.291 -5.995 22.542 1.00 82.44 176 GLN A N 1
ATOM 1428 C CA . GLN A 1 176 ? -7.511 -5.055 23.643 1.00 82.44 176 GLN A CA 1
ATOM 1429 C C . GLN A 1 176 ? -6.344 -4.083 23.856 1.00 82.44 176 GLN A C 1
ATOM 1431 O O . GLN A 1 176 ? -6.589 -2.904 24.070 1.00 82.44 176 GLN A O 1
ATOM 1436 N N . GLU A 1 177 ? -5.096 -4.544 23.740 1.00 81.62 177 GLU A N 1
ATOM 1437 C CA . GLU A 1 177 ? -3.911 -3.686 23.887 1.00 81.62 177 GLU A CA 1
ATOM 1438 C C . GLU A 1 177 ? -3.881 -2.570 22.833 1.00 81.62 177 GLU A C 1
ATOM 1440 O O . GLU A 1 177 ? -3.748 -1.399 23.171 1.00 81.62 177 GLU A O 1
ATOM 1445 N N . ALA A 1 178 ? -4.097 -2.912 21.559 1.00 81.69 178 ALA A N 1
ATOM 1446 C CA . ALA A 1 178 ? -4.130 -1.930 20.477 1.00 81.69 178 ALA A CA 1
ATOM 1447 C C . ALA A 1 178 ? -5.277 -0.920 20.647 1.00 81.69 178 ALA A C 1
ATOM 1449 O O . ALA A 1 178 ? -5.092 0.263 20.375 1.00 81.69 178 ALA A O 1
ATOM 1450 N N . LYS A 1 179 ? -6.450 -1.377 21.111 1.00 83.44 179 LYS A N 1
ATOM 1451 C CA . LYS A 1 179 ? -7.587 -0.498 21.428 1.00 83.44 179 LYS A CA 1
ATOM 1452 C C . LYS A 1 179 ? -7.242 0.470 22.553 1.00 83.44 179 LYS A C 1
ATOM 1454 O O . LYS A 1 179 ? -7.441 1.664 22.391 1.00 83.44 179 LYS A O 1
ATOM 1459 N N . ARG A 1 180 ? -6.690 -0.043 23.656 1.00 83.75 180 ARG A N 1
ATOM 1460 C CA . ARG A 1 180 ? -6.293 0.761 24.814 1.00 83.75 180 ARG A CA 1
ATOM 1461 C C . ARG A 1 180 ? -5.292 1.843 24.414 1.00 83.75 180 ARG A C 1
ATOM 1463 O O . ARG A 1 180 ? -5.553 3.013 24.655 1.00 83.75 180 ARG A O 1
ATOM 1470 N N . ASN A 1 181 ? -4.219 1.456 23.725 1.00 82.81 181 ASN A N 1
ATOM 1471 C CA . ASN A 1 181 ? -3.187 2.389 23.271 1.00 82.81 181 ASN A CA 1
ATOM 1472 C C . ASN A 1 181 ? -3.744 3.455 22.319 1.00 82.81 181 ASN A C 1
ATOM 1474 O O . ASN A 1 181 ? -3.279 4.588 22.326 1.00 82.81 181 ASN A O 1
ATOM 1478 N N . LEU A 1 182 ? -4.727 3.109 21.481 1.00 82.25 182 LEU A N 1
ATOM 1479 C CA . LEU A 1 182 ? -5.367 4.076 20.593 1.00 82.25 182 LEU A CA 1
ATOM 1480 C C . LEU A 1 182 ? -6.289 5.039 21.352 1.00 82.25 182 LEU A C 1
ATOM 1482 O O . LEU A 1 182 ? -6.266 6.231 21.063 1.00 82.25 182 LEU A O 1
ATOM 1486 N N . TYR A 1 183 ? -7.089 4.538 22.297 1.00 79.75 183 TYR A N 1
ATOM 1487 C CA . TYR A 1 183 ? -8.031 5.351 23.072 1.00 79.75 183 TYR A CA 1
ATOM 1488 C C . TYR A 1 183 ? -7.310 6.337 23.992 1.00 79.75 183 TYR A C 1
ATOM 1490 O O . TYR A 1 183 ? -7.670 7.508 23.998 1.00 79.75 183 TYR A O 1
ATOM 1498 N N . GLU A 1 184 ? -6.214 5.914 24.633 1.00 80.25 184 GLU A N 1
ATOM 1499 C CA . GLU A 1 184 ? -5.344 6.799 25.427 1.00 80.25 184 GLU A CA 1
ATOM 1500 C C . GLU A 1 184 ? -4.752 7.964 24.598 1.00 80.25 184 GLU A C 1
ATOM 1502 O O . GLU A 1 184 ? -4.335 8.970 25.160 1.00 80.25 184 GLU A O 1
ATOM 1507 N N . LEU A 1 185 ? -4.716 7.859 23.261 1.00 76.56 185 LEU A N 1
ATOM 1508 C CA . LEU A 1 185 ? -4.188 8.890 22.353 1.00 76.56 185 LEU A CA 1
ATOM 1509 C C . LEU A 1 185 ? -5.263 9.708 21.626 1.00 76.56 185 LEU A C 1
ATOM 1511 O O . LEU A 1 185 ? -4.924 10.628 20.876 1.00 76.56 185 LEU A O 1
ATOM 1515 N N . LEU A 1 186 ? -6.535 9.330 21.738 1.00 69.75 186 LEU A N 1
ATOM 1516 C CA . LEU A 1 186 ? -7.653 10.033 21.101 1.00 69.75 186 LEU A CA 1
ATOM 1517 C C . LEU A 1 186 ? -8.406 10.952 22.082 1.00 69.75 186 LEU A C 1
ATOM 1519 O O . LEU A 1 186 ? -9.429 11.499 21.688 1.00 69.75 186 LEU A O 1
ATOM 1523 N N . ASP A 1 187 ? -7.871 11.169 23.292 1.00 53.31 187 ASP A N 1
ATOM 1524 C CA . ASP A 1 187 ? -8.470 11.960 24.382 1.00 53.31 187 ASP A CA 1
ATOM 1525 C C . ASP A 1 187 ? -9.901 11.507 24.746 1.00 53.31 187 ASP A C 1
ATOM 1527 O O . ASP A 1 187 ? -10.869 12.259 24.619 1.00 53.31 187 ASP A O 1
ATOM 1531 N N . PHE A 1 188 ? -10.009 10.267 25.241 1.00 44.66 188 PHE A N 1
ATOM 1532 C CA . PHE A 1 188 ? -11.103 9.802 26.106 1.00 44.66 188 PHE A CA 1
ATOM 1533 C C . PHE A 1 188 ? -10.553 9.328 27.452 1.00 44.66 188 PHE A C 1
ATOM 1535 O O . PHE A 1 188 ? -9.515 8.625 27.446 1.00 44.66 188 PHE A O 1
#

Organism: Caerostris extrusa (NCBI:txid172846)

Radius of gyration: 17.76 Å; chains: 1; bounding box: 40×30×61 Å

Sequence (188 aa):
MRYFLLRRPRTNMVKFLEDHIFSPCERVRCLTLDLLCGAVPRLEDKVDSLLQPLVYKVVQCLSEPSIKDVKMKALHFLRTYCRHTRDMLMFIKTFYNSIMDSNSDIIKISCLHGISIIFDQDIGDKLYSALVPLVSSFLKGKSHPSVFLACYRALRRIHERVGDERFYNLMSSSCQEAKRNLYELLDF

pLDDT: mean 88.4, std 11.7, range [38.94, 97.69]